Protein AF-A0A258YN27-F1 (afdb_monomer_lite)

Sequence (347 aa):
MKNELVNIWFRESTNNNLIALKLAENQIWANAISSLNDVKSNSCDISYTVIRVITGGGVSPDSSPDNVIVYSVYAETTMFKIDCAGSGSGSEYWPPTPPPSSAGGGPEQPKKDPCPISLEELKAVFLGKKIDTSTLKSVINLINKYGDKFGFDNPYKIKHFLAQIAHESGGLTTIKKTESTYFSAKTLLGKFGRYFSSDPVMWDKGKKNPDEYVGNPEKIANLVYGKKNGNKYPGDGWMFIGRGPIQLTGRDNYTAFQNFYNNLFPNKQFDFINHPELVNSTDEIAMLASMWWCKENLWWQLKWNASTSPFEVSGIINHYDKAKEANGIDDRLQYFNKVNQSIDCDN

Radius of gyration: 26.73 Å; chains: 1; bounding box: 68×66×73 Å

pLDDT: mean 73.91, std 26.98, range [26.7, 98.12]

Foldseek 3Di:
DAPDWDWDWDADPPPRWIWTFTDDPPDPDTDIDTDDDDPPDDDDWDQDFDFDQDFDDDDDDDDDPDPDRDGDTDTDGDGDTDDDDDDDDDDDDPPPDDPDPDDDPDPDPPDQDQFQFDLQLLVLLQPPHDADSVQSVLLNVLCRVCVVVLVVNHVLLVLLLQLQLCVQVVRPSDQWDFDFQQDDLVRCCVVVVVAADCDPVCVVVRHDHSVVCHPPSQVSQCSPPCPHAARDDRSQSVLFFFTGSLGQGGDNLQVVLQVVVCVVCVPDHDDCPVVVSVCRPDSNSRSSSSSNCCSVQPPVVDDRDPPDDSQQSQLSSAPDPDPSGHVVNVSSVSSSVSSVVRGDRVD

Secondary structure (DSSP, 8-state):
--S--EEEEEE-TTT--EEEEEE-TT------EE-SS---S-----------------------SS------------------PPPPS--S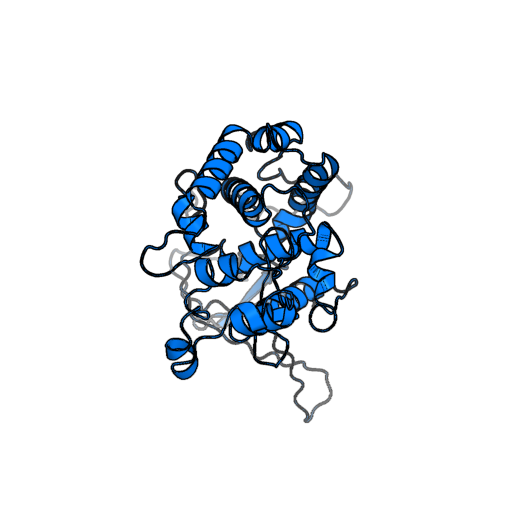--SPPPPPS-S--PPPPPPPPSS---HHHHHHHTTTS---HHHHHHHHHHHHHHGGGGT--SHHHHHHHHHHHHHHHTSSS-SS-B------HHHHHHH-TTTB-S-HHHHHTT-B-GGGTTT-HHHHHHHHHTTSTT--STTHHHHT--BTTTTB-SHHHHHHHHHHHHHH-TTS---TTT-GGGGGTSHHHHHHHHHHHHHHHTGGGS--STT--HHHHHHHHSB-TTT-PBTTHHHHHHHHHHHHHH--S--

Structure (mmCIF, N/CA/C/O backbone):
data_AF-A0A258YN27-F1
#
_entry.id   AF-A0A258YN27-F1
#
loop_
_atom_site.group_PDB
_atom_site.id
_atom_site.type_symbol
_atom_site.label_atom_id
_atom_site.label_alt_id
_atom_site.label_comp_id
_atom_site.label_asym_id
_atom_site.label_entity_id
_atom_site.label_seq_id
_atom_site.pdbx_PDB_ins_code
_atom_site.Cartn_x
_atom_site.Cartn_y
_atom_site.Cartn_z
_atom_site.occupancy
_atom_site.B_iso_or_equiv
_atom_site.auth_seq_id
_atom_site.auth_comp_id
_atom_site.auth_asym_id
_atom_site.auth_atom_id
_atom_site.pd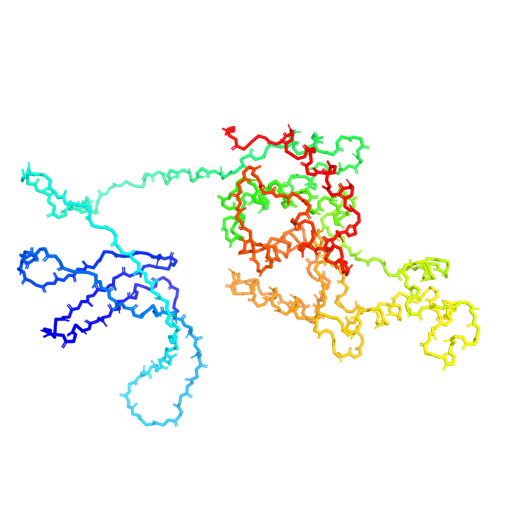bx_PDB_model_num
ATOM 1 N N . MET A 1 1 ? -24.760 -20.459 4.024 1.00 30.84 1 MET A N 1
ATOM 2 C CA . MET A 1 1 ? -26.038 -20.043 4.642 1.00 30.84 1 MET A CA 1
ATOM 3 C C . MET A 1 1 ? -25.731 -18.859 5.549 1.00 30.84 1 MET A C 1
ATOM 5 O O . MET A 1 1 ? -24.749 -18.943 6.271 1.00 30.84 1 MET A O 1
ATOM 9 N N . LYS A 1 2 ? -26.460 -17.741 5.437 1.00 26.89 2 LYS A N 1
ATOM 10 C CA . LYS A 1 2 ? -26.323 -16.567 6.325 1.00 26.89 2 LYS A CA 1
ATOM 11 C C . LYS A 1 2 ? -27.420 -16.650 7.385 1.00 26.89 2 LYS A C 1
ATOM 13 O O . LYS A 1 2 ? -28.563 -16.887 7.014 1.00 26.89 2 LYS A O 1
ATOM 18 N N . ASN A 1 3 ? -27.078 -16.419 8.652 1.00 32.81 3 ASN A N 1
ATOM 19 C CA . ASN A 1 3 ? -28.002 -16.384 9.800 1.00 32.81 3 ASN A CA 1
ATOM 20 C C . ASN A 1 3 ? -28.686 -17.708 10.195 1.00 32.81 3 ASN A C 1
ATOM 22 O O . ASN A 1 3 ? -29.669 -17.678 10.934 1.00 32.81 3 ASN A O 1
ATOM 26 N N . GLU A 1 4 ? -28.178 -18.864 9.768 1.00 36.66 4 GLU A N 1
ATOM 27 C CA . GLU A 1 4 ? -28.705 -20.149 10.237 1.00 36.66 4 GLU A CA 1
ATOM 28 C C . GLU A 1 4 ? -27.831 -20.735 11.346 1.00 36.66 4 GLU A C 1
ATOM 30 O O . GLU A 1 4 ? -26.608 -20.810 11.230 1.00 36.66 4 GLU A O 1
ATOM 35 N N . LEU A 1 5 ? -28.483 -21.148 12.435 1.00 39.06 5 LEU A N 1
ATOM 36 C CA . LEU A 1 5 ? -27.875 -21.926 13.508 1.00 39.06 5 LEU A CA 1
ATOM 37 C C . LEU A 1 5 ? -27.451 -23.282 12.944 1.00 39.06 5 LEU A C 1
ATOM 39 O O . LEU A 1 5 ? -28.300 -24.079 12.547 1.00 39.06 5 LEU A O 1
ATOM 43 N N . VAL A 1 6 ? -26.150 -23.562 12.934 1.00 41.22 6 VAL A N 1
ATOM 44 C CA . VAL A 1 6 ? -25.658 -24.885 12.547 1.00 41.22 6 VAL A CA 1
ATOM 45 C C . VAL A 1 6 ? -25.627 -25.753 13.799 1.00 41.22 6 VAL A C 1
ATOM 47 O O . VAL A 1 6 ? -24.882 -25.476 14.741 1.00 41.22 6 VAL A O 1
ATOM 50 N N . ASN A 1 7 ? -26.455 -26.797 13.813 1.00 43.25 7 ASN A N 1
ATOM 51 C CA . ASN A 1 7 ? -26.362 -27.854 14.813 1.00 43.25 7 ASN A CA 1
ATOM 52 C C . ASN A 1 7 ? -25.323 -28.862 14.331 1.00 43.25 7 ASN A C 1
ATOM 54 O O . ASN A 1 7 ? -25.543 -29.552 13.334 1.00 43.25 7 ASN A O 1
ATOM 58 N N . ILE A 1 8 ? -24.194 -28.939 15.029 1.00 48.97 8 ILE A N 1
ATOM 59 C CA . ILE A 1 8 ? -23.190 -29.968 14.773 1.00 48.97 8 ILE A CA 1
ATOM 60 C C . ILE A 1 8 ? -23.426 -31.091 15.772 1.00 48.97 8 ILE A C 1
ATOM 62 O O . ILE A 1 8 ? -23.382 -30.873 16.982 1.00 48.97 8 ILE A O 1
ATOM 66 N N . TRP A 1 9 ? -23.700 -32.281 15.252 1.00 45.47 9 TRP A N 1
ATOM 67 C CA . TRP A 1 9 ? -23.957 -33.466 16.054 1.00 45.47 9 TRP A CA 1
ATOM 68 C C . TRP A 1 9 ? -22.720 -34.355 16.049 1.00 45.47 9 TRP A C 1
ATOM 70 O O . TRP A 1 9 ? -22.210 -34.715 14.989 1.00 45.47 9 TRP A O 1
ATOM 80 N N . PHE A 1 10 ? -22.258 -34.725 17.236 1.00 51.28 10 PHE A N 1
ATOM 81 C CA . PHE A 1 10 ? -21.171 -35.670 17.441 1.00 51.28 10 PHE A CA 1
ATOM 82 C C . PHE A 1 10 ? -21.713 -36.921 18.106 1.00 51.28 10 PHE A C 1
ATOM 84 O O . PHE A 1 10 ? -22.696 -36.872 18.850 1.00 51.28 10 PHE A O 1
ATOM 91 N N . ARG A 1 11 ? -21.041 -38.041 17.850 1.00 43.12 11 ARG A N 1
ATOM 92 C CA . ARG A 1 11 ? -21.297 -39.294 18.544 1.00 43.12 11 ARG A CA 1
ATOM 93 C C . ARG A 1 11 ? -20.022 -39.740 19.234 1.00 43.12 11 ARG A C 1
ATOM 95 O O . ARG A 1 11 ? -19.016 -39.955 18.561 1.00 43.12 11 ARG A O 1
ATOM 102 N N . GLU A 1 12 ? -20.046 -39.824 20.558 1.00 47.38 12 GLU A N 1
ATOM 103 C CA . GLU A 1 12 ? -18.896 -40.320 21.316 1.00 47.38 12 GLU A CA 1
ATOM 104 C C . GLU A 1 12 ? -18.644 -41.790 20.970 1.00 47.38 12 GLU A C 1
ATOM 106 O O . GLU A 1 12 ? -19.558 -42.613 20.975 1.00 47.38 12 GLU A O 1
ATOM 111 N N . SER A 1 13 ? -17.396 -42.135 20.658 1.00 40.03 13 SER A N 1
ATOM 112 C CA . SER A 1 13 ? -17.030 -43.487 20.220 1.00 40.03 13 SER A CA 1
ATOM 113 C C . SER A 1 13 ? -17.144 -44.536 21.329 1.00 40.03 13 SER A C 1
ATOM 115 O O . SER A 1 13 ? -17.330 -45.715 21.042 1.00 40.03 13 SER A O 1
ATOM 117 N N . THR A 1 14 ? -17.030 -44.120 22.589 1.00 41.62 14 THR A N 1
ATOM 118 C CA . THR A 1 14 ? -16.937 -45.007 23.755 1.00 41.62 14 THR A CA 1
ATOM 119 C C . THR A 1 14 ? -18.292 -45.385 24.342 1.00 41.62 14 THR A C 1
ATOM 121 O O . THR A 1 14 ? -18.460 -46.512 24.797 1.00 41.62 14 THR A O 1
ATOM 124 N N . ASN A 1 15 ? -19.265 -44.476 24.330 1.00 44.75 15 ASN A N 1
ATOM 125 C CA . ASN A 1 15 ? -20.586 -44.678 24.941 1.00 44.75 15 ASN A CA 1
ATOM 126 C C . ASN A 1 15 ? -21.750 -44.386 23.975 1.00 44.75 15 ASN A C 1
ATOM 128 O O . ASN A 1 15 ? -22.910 -44.532 24.351 1.00 44.75 15 ASN A O 1
ATOM 132 N N . ASN A 1 16 ? -21.449 -44.025 22.721 1.00 44.34 16 ASN A N 1
ATOM 133 C CA . ASN A 1 16 ? -22.419 -43.757 21.659 1.00 44.34 16 ASN A CA 1
ATOM 134 C C . ASN A 1 16 ? -23.384 -42.590 21.954 1.00 44.34 16 ASN A C 1
ATOM 136 O O . ASN A 1 16 ? -24.436 -42.476 21.313 1.00 44.34 16 ASN A O 1
ATOM 140 N N . ASN A 1 17 ? -23.027 -41.717 22.902 1.00 45.56 17 ASN A N 1
ATOM 141 C CA . ASN A 1 17 ? -23.819 -40.549 23.266 1.00 45.56 17 ASN A CA 1
ATOM 142 C C . ASN A 1 17 ? -23.858 -39.533 22.129 1.00 45.56 17 ASN A C 1
ATOM 144 O O . ASN A 1 17 ? -22.862 -39.313 21.439 1.00 45.56 17 ASN A O 1
ATOM 148 N N . LEU A 1 18 ? -25.015 -38.896 21.958 1.00 39.34 18 LEU A N 1
ATOM 149 C CA . LEU A 1 18 ? -25.210 -37.843 20.972 1.00 39.34 18 LEU A CA 1
ATOM 150 C C . LEU A 1 18 ? -24.971 -36.480 21.633 1.00 39.34 18 LEU A C 1
ATOM 152 O O . LEU A 1 18 ? -25.672 -36.115 22.575 1.00 39.34 18 LEU A O 1
ATOM 156 N N . ILE A 1 19 ? -23.993 -35.730 21.135 1.00 48.31 19 ILE A N 1
ATOM 157 C CA . ILE A 1 19 ? -23.646 -34.396 21.633 1.00 48.31 19 ILE A CA 1
ATOM 158 C C . ILE A 1 19 ? -24.000 -33.379 20.558 1.00 48.31 19 ILE A C 1
ATOM 160 O O . ILE A 1 19 ? -23.564 -33.510 19.415 1.00 48.31 19 ILE A O 1
ATOM 164 N N . ALA A 1 20 ? -24.769 -32.356 20.923 1.00 43.19 20 ALA A N 1
ATOM 165 C CA . ALA A 1 20 ? -25.100 -31.256 20.028 1.00 43.19 20 ALA A CA 1
ATOM 166 C C . ALA A 1 20 ? -24.300 -30.007 20.409 1.00 43.19 20 ALA A C 1
ATOM 168 O O . ALA A 1 20 ? -24.362 -29.543 21.549 1.00 43.19 20 ALA A O 1
ATOM 169 N N . LEU A 1 21 ? -23.584 -29.434 19.442 1.00 50.12 21 LEU A N 1
ATOM 170 C CA . LEU A 1 21 ? -23.016 -28.094 19.547 1.00 50.12 21 LEU A CA 1
ATOM 171 C C . LEU A 1 21 ? -23.858 -27.130 18.719 1.00 50.12 21 LEU A C 1
ATOM 173 O O . LEU A 1 21 ? -24.129 -27.369 17.541 1.00 50.12 21 LEU A O 1
ATOM 177 N N . LYS A 1 22 ? -24.248 -26.025 19.351 1.00 45.38 22 LYS A N 1
ATOM 178 C CA . LYS A 1 22 ? -24.984 -24.936 18.716 1.00 45.38 22 LYS A CA 1
ATOM 179 C C . LYS A 1 22 ? -24.033 -23.763 18.527 1.00 45.38 22 LYS A C 1
ATOM 181 O O . LYS A 1 22 ? -23.577 -23.188 19.512 1.00 45.38 22 LYS A O 1
ATOM 186 N N . LEU A 1 23 ? -23.726 -23.433 17.275 1.00 45.22 23 LEU A N 1
ATOM 187 C CA . LEU A 1 23 ? -22.776 -22.373 16.933 1.00 45.22 23 LEU A CA 1
ATOM 188 C C . LEU A 1 23 ? -23.449 -21.277 16.103 1.00 45.22 23 LEU A C 1
ATOM 190 O O . LEU A 1 23 ? -24.193 -21.563 15.162 1.00 45.22 23 LEU A O 1
ATOM 194 N N . ALA A 1 24 ? -23.158 -20.025 16.454 1.00 46.25 24 ALA A N 1
ATOM 195 C CA . ALA A 1 24 ? -23.406 -18.860 15.612 1.00 46.25 24 ALA A CA 1
ATOM 196 C C . ALA A 1 24 ? -22.195 -18.557 14.706 1.00 46.25 24 ALA A C 1
ATOM 198 O O . ALA A 1 24 ? -21.085 -19.052 14.917 1.00 46.25 24 ALA A O 1
ATOM 199 N N . GLU A 1 25 ? -22.401 -17.715 13.692 1.00 40.84 25 GLU A N 1
ATOM 200 C CA . GLU A 1 25 ? -21.341 -17.270 12.781 1.00 40.84 25 GLU A CA 1
ATOM 201 C C . GLU A 1 25 ? -20.227 -16.538 13.564 1.00 40.84 25 GLU A C 1
ATOM 203 O O . GLU A 1 25 ? -20.502 -15.615 14.329 1.00 40.84 25 GLU A O 1
ATOM 208 N N . ASN A 1 26 ? -18.967 -16.956 13.375 1.00 38.34 26 ASN A N 1
ATOM 209 C CA . ASN A 1 26 ? -17.756 -16.469 14.069 1.00 38.34 26 ASN A CA 1
ATOM 210 C C . ASN A 1 26 ? -17.604 -16.854 15.553 1.00 38.34 26 ASN A C 1
ATOM 212 O O . ASN A 1 26 ? -16.720 -16.334 16.238 1.00 38.34 26 ASN A O 1
ATOM 216 N N . GLN A 1 27 ? -18.411 -17.788 16.055 1.00 42.00 27 GLN A N 1
ATOM 217 C CA . GLN A 1 27 ? -18.258 -18.295 17.414 1.00 42.00 27 GLN A CA 1
ATOM 218 C C . GLN A 1 27 ? -17.126 -19.342 17.471 1.00 42.00 27 GLN A C 1
ATOM 220 O O . GLN A 1 27 ? -17.227 -20.410 16.874 1.00 42.00 27 GLN A O 1
ATOM 225 N N . ILE A 1 28 ? -16.029 -19.027 18.174 1.00 38.41 28 ILE A N 1
ATOM 226 C CA . ILE A 1 28 ? -14.837 -19.900 18.297 1.00 38.41 28 ILE A CA 1
ATOM 227 C C . ILE A 1 28 ? -14.857 -20.808 19.539 1.00 38.41 28 ILE A C 1
ATOM 229 O O . ILE A 1 28 ? -13.905 -21.544 19.779 1.00 38.41 28 ILE A O 1
ATOM 233 N N . TRP A 1 29 ? -15.926 -20.750 20.338 1.00 38.69 29 TRP A N 1
ATOM 234 C CA . TRP A 1 29 ? -16.135 -21.578 21.527 1.00 38.69 29 TRP A CA 1
ATOM 235 C C . TRP A 1 29 ? -17.636 -21.848 21.735 1.00 38.69 29 TRP A C 1
ATOM 237 O O . TRP A 1 29 ? -18.470 -20.980 21.474 1.00 38.69 29 TRP A O 1
ATOM 247 N N . ALA A 1 30 ? -17.993 -23.045 22.203 1.00 41.16 30 ALA A N 1
ATOM 248 C CA . ALA A 1 30 ? -19.362 -23.417 22.563 1.00 41.16 30 ALA A CA 1
ATOM 249 C C . ALA A 1 30 ? -19.369 -24.300 23.810 1.00 41.16 30 ALA A C 1
ATOM 251 O O . ALA A 1 30 ? -18.450 -25.087 24.025 1.00 41.16 30 ALA A O 1
ATOM 252 N N . ASN A 1 31 ? -20.434 -24.196 24.603 1.00 39.44 31 ASN A N 1
ATOM 253 C CA . ASN A 1 31 ? -20.679 -25.117 25.706 1.00 39.44 31 ASN A CA 1
ATOM 254 C C . ASN A 1 31 ? -21.274 -26.411 25.139 1.00 39.44 31 ASN A C 1
ATOM 256 O O . ASN A 1 31 ? -22.295 -26.370 24.449 1.00 39.44 31 ASN A O 1
ATOM 260 N N . ALA A 1 32 ? -20.641 -27.549 25.418 1.00 40.38 32 ALA A N 1
ATOM 261 C CA . ALA A 1 32 ? -21.195 -28.851 25.076 1.00 40.38 32 ALA A CA 1
ATOM 262 C C . ALA A 1 32 ? -22.397 -29.148 25.979 1.00 40.38 32 ALA A C 1
ATOM 264 O O . ALA A 1 32 ? -22.297 -29.054 27.201 1.00 40.38 32 ALA A O 1
ATOM 265 N N . ILE A 1 33 ? -23.533 -29.504 25.381 1.00 40.28 33 ILE A N 1
ATOM 266 C CA . ILE A 1 33 ? -24.690 -30.012 26.119 1.00 40.28 33 ILE A CA 1
ATOM 267 C C . ILE A 1 33 ? -24.739 -31.515 25.856 1.00 40.28 33 ILE A C 1
ATOM 269 O O . ILE A 1 33 ? -25.110 -31.942 24.762 1.00 40.28 33 ILE A O 1
ATOM 273 N N . SER A 1 34 ? -24.338 -32.317 26.842 1.00 41.28 34 SER A N 1
ATOM 274 C CA . SER A 1 34 ? -24.622 -33.750 26.857 1.00 41.28 34 SER A CA 1
ATOM 275 C C . SER A 1 34 ? -25.891 -33.994 27.676 1.00 41.28 34 SER A C 1
ATOM 277 O O . SER A 1 34 ? -26.023 -33.564 28.820 1.00 41.28 34 SER A O 1
ATOM 279 N N . SER A 1 35 ? -26.873 -34.660 27.078 1.00 38.66 35 SER A N 1
ATOM 280 C CA . SER A 1 35 ? -27.947 -35.329 27.821 1.00 38.66 35 SER A CA 1
ATOM 281 C C . SER A 1 35 ? -27.429 -36.705 28.261 1.00 38.66 35 SER A C 1
ATOM 283 O O . SER A 1 35 ? -26.725 -37.332 27.479 1.00 38.66 35 SER A O 1
ATOM 285 N N . LEU A 1 36 ? -27.743 -37.290 29.414 1.00 36.06 36 LEU A N 1
ATOM 286 C CA . LEU A 1 36 ? -28.848 -37.101 30.352 1.00 36.06 36 LEU A CA 1
ATOM 287 C C . LEU A 1 36 ? -28.369 -37.784 31.667 1.00 36.06 36 LEU A C 1
ATOM 289 O O . LEU A 1 36 ? -28.057 -38.969 31.625 1.00 36.06 36 LEU A O 1
ATOM 293 N N . ASN A 1 37 ? -28.315 -37.078 32.803 1.00 37.62 37 ASN A N 1
ATOM 294 C CA . ASN A 1 37 ? -27.868 -37.552 34.136 1.00 37.62 37 ASN A CA 1
ATOM 295 C C . ASN A 1 37 ? -26.348 -37.763 34.337 1.00 37.62 37 ASN A C 1
ATOM 297 O O . ASN A 1 37 ? -25.761 -38.724 33.856 1.00 37.62 37 ASN A O 1
ATOM 301 N N . ASP A 1 38 ? -25.766 -36.895 35.171 1.00 35.78 38 ASP A N 1
ATOM 302 C CA . ASP A 1 38 ? -24.460 -37.015 35.828 1.00 35.78 38 ASP A CA 1
ATOM 303 C C . ASP A 1 38 ? -23.206 -37.093 34.929 1.00 35.78 38 ASP A C 1
ATOM 305 O O . ASP A 1 38 ? -22.694 -38.166 34.615 1.00 35.78 38 ASP A O 1
ATOM 309 N N . VAL A 1 39 ? -22.542 -35.942 34.748 1.00 32.81 39 VAL A N 1
ATOM 310 C CA . VAL A 1 39 ? -21.074 -35.916 34.890 1.00 32.81 39 VAL A CA 1
ATOM 311 C C . VAL A 1 39 ? -20.776 -36.240 36.358 1.00 32.81 39 VAL A C 1
ATOM 313 O O . VAL A 1 39 ? -20.539 -35.362 37.185 1.00 32.81 39 VAL A O 1
ATOM 316 N N . LYS A 1 40 ? -20.876 -37.521 36.718 1.00 31.28 40 LYS A N 1
ATOM 317 C CA . LYS A 1 40 ? -20.286 -38.045 37.944 1.00 31.28 40 LYS A CA 1
ATOM 318 C C . LYS A 1 40 ? -18.858 -38.446 37.621 1.00 31.28 40 LYS A C 1
ATOM 320 O O . LYS A 1 40 ? -18.606 -39.203 36.693 1.00 31.28 40 LYS A O 1
ATOM 325 N N . SER A 1 41 ? -17.972 -37.918 38.456 1.00 31.44 41 SER A N 1
ATOM 326 C CA . SER A 1 41 ? -16.527 -38.124 38.516 1.00 31.44 41 SER A CA 1
ATOM 327 C C . SER A 1 41 ? -15.719 -37.627 37.316 1.00 31.44 41 SER A C 1
ATOM 329 O O . SER A 1 41 ? -15.681 -38.251 36.268 1.00 31.44 41 SER A O 1
ATOM 331 N N . ASN A 1 42 ? -15.035 -36.504 37.557 1.00 40.31 42 ASN A N 1
ATOM 332 C CA . ASN A 1 42 ? -13.599 -36.294 37.357 1.00 40.31 42 ASN A CA 1
ATOM 333 C C . ASN A 1 42 ? -12.899 -37.102 36.246 1.00 40.31 42 ASN A C 1
ATOM 335 O O . ASN A 1 42 ? -12.865 -38.329 36.300 1.00 40.31 42 ASN A O 1
ATOM 339 N N . SER A 1 43 ? -12.147 -36.367 35.410 1.00 32.91 43 SER A N 1
ATOM 340 C CA . SER A 1 43 ? -11.298 -36.788 34.271 1.00 32.91 43 SER A CA 1
ATOM 341 C C . SER A 1 43 ? -12.087 -36.935 32.950 1.00 32.91 43 SER A C 1
ATOM 343 O O . SER A 1 43 ? -13.214 -37.402 32.969 1.00 32.91 43 SER A O 1
ATOM 345 N N . CYS A 1 44 ? -11.652 -36.451 31.778 1.00 33.16 44 CYS A N 1
ATOM 346 C CA . CYS A 1 44 ? -10.307 -36.406 31.196 1.00 33.16 44 CYS A CA 1
ATOM 347 C C . CYS A 1 44 ? -10.148 -35.322 30.105 1.00 33.16 44 CYS A C 1
ATOM 349 O O . CYS A 1 44 ? -11.125 -34.770 29.601 1.00 33.16 44 CYS A O 1
ATOM 351 N N . ASP A 1 45 ? -8.889 -35.133 29.685 1.00 30.86 45 ASP A N 1
ATOM 352 C CA . ASP A 1 45 ? -8.475 -34.584 28.389 1.00 30.86 45 ASP A CA 1
ATOM 353 C C . ASP A 1 45 ? -9.311 -35.151 27.225 1.00 30.86 45 ASP A C 1
ATOM 355 O O . ASP A 1 45 ? -9.357 -36.365 27.008 1.00 30.86 45 ASP A O 1
ATOM 359 N N . ILE A 1 46 ? -9.920 -34.269 26.430 1.00 32.00 46 ILE A N 1
ATOM 360 C CA . ILE A 1 46 ? -10.652 -34.642 25.215 1.00 32.00 46 ILE A CA 1
ATOM 361 C C . ILE A 1 46 ? -9.772 -34.305 24.011 1.00 32.00 46 ILE A C 1
ATOM 363 O O . ILE A 1 46 ? -9.543 -33.139 23.698 1.00 32.00 46 ILE A O 1
ATOM 367 N N . SER A 1 47 ? -9.283 -35.332 23.318 1.00 30.53 47 SER A N 1
ATOM 368 C CA . SER A 1 47 ? -8.649 -35.173 22.006 1.00 30.53 47 SER A CA 1
ATOM 369 C C . SER A 1 47 ? -9.733 -35.159 20.932 1.00 30.53 47 SER A C 1
ATOM 371 O O . SER A 1 47 ? -10.362 -36.184 20.683 1.00 30.53 47 SER A O 1
ATOM 373 N N . TYR A 1 48 ? -9.957 -34.016 20.288 1.00 36.47 48 TYR A N 1
ATOM 374 C CA . TYR A 1 48 ? -10.843 -33.914 19.128 1.00 36.47 48 TYR A CA 1
ATOM 375 C C . TYR A 1 48 ? -10.134 -33.242 17.955 1.00 36.47 48 TYR A C 1
ATOM 377 O O . TYR A 1 48 ? -9.259 -32.393 18.117 1.00 36.47 48 TYR A O 1
ATOM 385 N N . THR A 1 49 ? -10.520 -33.645 16.749 1.00 29.86 49 THR A N 1
ATOM 386 C CA . THR A 1 49 ? -10.073 -33.031 15.502 1.00 29.86 49 THR A CA 1
ATOM 387 C C . THR A 1 49 ? -10.895 -31.768 15.265 1.00 29.86 49 THR A C 1
ATOM 389 O O . THR A 1 49 ? -12.118 -31.834 15.150 1.00 29.86 49 THR A O 1
ATOM 392 N N . VAL A 1 50 ? -10.241 -30.608 15.196 1.00 33.62 50 VAL A N 1
ATOM 393 C CA . VAL A 1 50 ? -10.902 -29.358 14.806 1.00 33.62 50 VAL A CA 1
ATOM 394 C C . VAL A 1 50 ? -11.413 -29.494 13.372 1.00 33.62 50 VAL A C 1
ATOM 396 O O . VAL A 1 50 ? -10.651 -29.743 12.440 1.00 33.62 50 VAL A O 1
ATOM 399 N N . ILE A 1 51 ? -12.717 -29.309 13.187 1.00 33.34 51 ILE A N 1
ATOM 400 C CA . ILE A 1 51 ? -13.323 -29.232 11.863 1.00 33.34 51 ILE A CA 1
ATOM 401 C C . ILE A 1 51 ? -13.272 -27.771 11.412 1.00 33.34 51 ILE A C 1
ATOM 403 O O . ILE A 1 51 ? -14.058 -26.939 11.866 1.00 33.34 51 ILE A O 1
ATOM 407 N N . ARG A 1 52 ? -12.358 -27.443 10.496 1.00 34.50 52 ARG A N 1
ATOM 408 C CA . ARG A 1 52 ? -12.472 -26.216 9.700 1.00 34.50 52 ARG A CA 1
ATOM 409 C C . ARG A 1 52 ? -13.517 -26.472 8.616 1.00 34.50 52 ARG A C 1
ATOM 411 O O . ARG A 1 52 ? -13.296 -27.269 7.712 1.00 34.50 52 ARG A O 1
ATOM 418 N N . VAL A 1 53 ? -14.667 -25.812 8.700 1.00 35.84 53 VAL A N 1
ATOM 419 C CA . VAL A 1 53 ? -15.704 -25.926 7.666 1.00 35.84 53 VAL A CA 1
ATOM 420 C C . VAL A 1 53 ? -15.273 -25.105 6.447 1.00 35.84 53 VAL A C 1
ATOM 422 O O . VAL A 1 53 ? -15.469 -23.893 6.401 1.00 35.84 53 VAL A O 1
ATOM 425 N N . ILE A 1 54 ? -14.662 -25.758 5.459 1.00 33.25 54 ILE A N 1
ATOM 426 C CA . ILE A 1 54 ? -14.435 -25.179 4.130 1.00 33.25 54 ILE A CA 1
ATOM 427 C C . ILE A 1 54 ? -15.650 -25.544 3.277 1.00 33.25 54 ILE A C 1
ATOM 429 O O . ILE A 1 54 ? -15.883 -26.715 2.992 1.00 33.25 54 ILE A O 1
ATOM 433 N N . THR A 1 55 ? -16.455 -24.558 2.885 1.00 36.72 55 THR A N 1
ATOM 434 C CA . THR A 1 55 ? -17.586 -24.800 1.979 1.00 36.72 55 THR A CA 1
ATOM 435 C C . THR A 1 55 ? -17.077 -24.857 0.537 1.00 36.72 55 THR A C 1
ATOM 437 O O . THR A 1 55 ? -16.769 -23.836 -0.069 1.00 36.72 55 THR A O 1
ATOM 440 N N . GLY A 1 56 ? -16.944 -26.065 -0.016 1.00 33.41 56 GLY A N 1
ATOM 441 C CA . GLY A 1 56 ? -16.730 -26.290 -1.448 1.00 33.41 56 GLY A CA 1
ATOM 442 C C . GLY A 1 56 ? -18.055 -26.645 -2.116 1.00 33.41 56 GLY A C 1
ATOM 443 O O . GLY A 1 56 ? -18.614 -27.700 -1.837 1.00 33.41 56 GLY A O 1
ATOM 444 N N . GLY A 1 57 ? -18.584 -25.760 -2.963 1.00 32.19 57 GLY A N 1
ATOM 445 C CA . GLY A 1 57 ? -19.808 -26.019 -3.719 1.00 32.19 57 GLY A CA 1
ATOM 446 C C . GLY A 1 57 ? -19.527 -26.882 -4.948 1.00 32.19 57 GLY A C 1
ATOM 447 O O . GLY A 1 57 ? -18.908 -26.409 -5.896 1.00 32.19 57 GLY A O 1
ATOM 448 N N . GLY A 1 58 ? -20.003 -28.125 -4.945 1.00 35.41 58 GLY A N 1
ATOM 449 C CA . GLY A 1 58 ? -20.049 -28.984 -6.126 1.00 35.41 58 GLY A CA 1
ATOM 450 C C . GLY A 1 58 ? -21.290 -29.868 -6.074 1.00 35.41 58 GLY A C 1
ATOM 451 O O . GLY A 1 58 ? -21.498 -30.580 -5.098 1.00 35.41 58 GLY A O 1
ATOM 452 N N . VAL A 1 59 ? -22.132 -29.792 -7.105 1.00 36.72 59 VAL A N 1
ATOM 453 C CA . VAL A 1 59 ? -23.331 -30.629 -7.248 1.00 36.72 59 VAL A CA 1
ATOM 454 C C . VAL A 1 59 ? -22.913 -31.922 -7.947 1.00 36.72 59 VAL A C 1
ATOM 456 O O . VAL A 1 59 ? -22.367 -31.860 -9.047 1.00 36.72 59 VAL A O 1
ATOM 459 N N . SER A 1 60 ? -23.146 -33.082 -7.328 1.00 36.75 60 SER A N 1
ATOM 460 C CA . SER A 1 60 ? -22.986 -34.371 -8.011 1.00 36.75 60 SER A CA 1
ATOM 461 C C . SER A 1 60 ? -24.249 -34.671 -8.822 1.00 36.75 60 SER A C 1
ATOM 463 O O . SER A 1 60 ? -25.338 -34.664 -8.243 1.00 36.75 60 SER A O 1
ATOM 465 N N . PRO A 1 61 ? -24.148 -34.948 -10.131 1.00 40.59 61 PRO A N 1
ATOM 466 C CA . PRO A 1 61 ? -25.261 -35.452 -10.910 1.00 40.59 61 PRO A CA 1
ATOM 467 C C . PRO A 1 61 ? -25.297 -36.968 -10.714 1.00 40.59 61 PRO A C 1
ATOM 469 O O . PRO A 1 61 ? -24.485 -37.659 -11.306 1.00 40.59 61 PRO A O 1
ATOM 472 N N . ASP A 1 62 ? -26.124 -37.477 -9.801 1.00 37.59 62 ASP A N 1
ATOM 473 C CA . ASP A 1 62 ? -26.928 -38.681 -10.068 1.00 37.59 62 ASP A CA 1
ATOM 474 C C . ASP A 1 62 ? -27.685 -39.199 -8.833 1.00 37.59 62 ASP A C 1
ATOM 476 O O . ASP A 1 62 ? -27.118 -39.542 -7.798 1.00 37.59 62 ASP A O 1
ATOM 480 N N . SER A 1 63 ? -28.998 -39.344 -9.047 1.00 38.31 63 SER A N 1
ATOM 481 C CA . SER A 1 63 ? -29.965 -40.241 -8.393 1.00 38.31 63 SER A CA 1
ATOM 482 C C . SER A 1 63 ? -30.298 -40.070 -6.896 1.00 38.31 63 SER A C 1
ATOM 484 O O . SER A 1 63 ? -29.617 -40.621 -6.039 1.00 38.31 63 SER A O 1
ATOM 486 N N . SER A 1 64 ? -31.432 -39.405 -6.603 1.00 32.09 64 SER A N 1
ATOM 487 C CA . SER A 1 64 ? -32.537 -39.821 -5.687 1.00 32.09 64 SER A CA 1
ATOM 488 C C . SER A 1 64 ? -33.346 -38.589 -5.201 1.00 32.09 64 SER A C 1
ATOM 490 O O . SER A 1 64 ? -32.764 -37.506 -5.102 1.00 32.09 64 SER A O 1
ATOM 492 N N . PRO A 1 65 ? -34.675 -38.679 -4.952 1.00 39.41 65 PRO A N 1
ATOM 493 C CA . PRO A 1 65 ? -35.547 -37.525 -4.786 1.00 39.41 65 PRO A CA 1
ATOM 494 C C . PRO A 1 65 ? -35.544 -37.078 -3.330 1.00 39.41 65 PRO A C 1
ATOM 496 O O . PRO A 1 65 ? -36.319 -37.566 -2.527 1.00 39.41 65 PRO A O 1
ATOM 499 N N . ASP A 1 66 ? -34.615 -36.196 -3.007 1.00 34.66 66 ASP A N 1
ATOM 500 C CA . ASP A 1 66 ? -34.713 -35.147 -1.997 1.00 34.66 66 ASP A CA 1
ATOM 501 C C . ASP A 1 66 ? -33.408 -34.362 -2.128 1.00 34.66 66 ASP A C 1
ATOM 503 O O . ASP A 1 66 ? -32.341 -34.949 -2.303 1.00 34.66 66 ASP A O 1
ATOM 507 N N . ASN A 1 67 ? -33.483 -33.032 -2.133 1.00 35.56 67 ASN A N 1
ATOM 508 C CA . ASN A 1 67 ? -32.350 -32.133 -2.366 1.00 35.56 67 ASN A CA 1
ATOM 509 C C . ASN A 1 67 ? -31.301 -32.220 -1.237 1.00 35.56 67 ASN A C 1
ATOM 511 O O . ASN A 1 67 ? -31.163 -31.303 -0.427 1.00 35.56 67 ASN A O 1
ATOM 515 N N . VAL A 1 68 ? -30.550 -33.318 -1.170 1.00 30.33 68 VAL A N 1
ATOM 516 C CA . VAL A 1 68 ? -29.443 -33.503 -0.235 1.00 30.33 68 VAL A CA 1
ATOM 517 C C . VAL A 1 68 ? -28.201 -32.866 -0.846 1.00 30.33 68 VAL A C 1
ATOM 519 O O . VAL A 1 68 ? -27.555 -33.420 -1.733 1.00 30.33 68 VAL A O 1
ATOM 522 N N . ILE A 1 69 ? -27.860 -31.674 -0.364 1.00 33.62 69 ILE A N 1
ATOM 523 C CA . ILE A 1 69 ? -26.572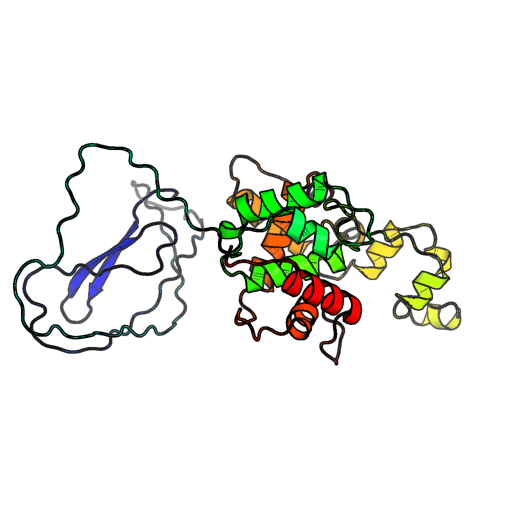 -31.043 -0.652 1.00 33.62 69 ILE A CA 1
ATOM 524 C C . ILE A 1 69 ? -25.519 -31.737 0.217 1.00 33.62 69 ILE A C 1
ATOM 526 O O . ILE A 1 69 ? -25.527 -31.605 1.441 1.00 33.62 69 ILE A O 1
ATOM 530 N N . VAL A 1 70 ? -24.618 -32.489 -0.413 1.00 30.14 70 VAL A N 1
ATOM 531 C CA . VAL A 1 70 ? -23.488 -33.136 0.264 1.00 30.14 70 VAL A CA 1
ATOM 532 C C . VAL A 1 70 ? -22.332 -32.141 0.351 1.00 30.14 70 VAL A C 1
ATOM 534 O O . VAL A 1 70 ? -21.830 -31.675 -0.668 1.00 30.14 70 VAL A O 1
ATOM 537 N N . TYR A 1 71 ? -21.896 -31.820 1.570 1.00 33.88 71 TYR A N 1
ATOM 538 C CA . TYR A 1 71 ? -20.700 -31.011 1.808 1.00 33.88 71 TYR A CA 1
ATOM 539 C C . TYR A 1 71 ? -19.526 -31.930 2.156 1.00 33.88 71 TYR A C 1
ATOM 541 O O . TYR A 1 71 ? -19.573 -32.647 3.155 1.00 33.88 71 TYR A O 1
ATOM 549 N N . SER A 1 72 ? -18.456 -31.891 1.361 1.00 31.83 72 SER A N 1
ATOM 550 C CA . SER A 1 72 ? -17.193 -32.547 1.714 1.00 31.83 72 SER A CA 1
ATOM 551 C C . SER A 1 72 ? -16.427 -31.671 2.701 1.00 31.83 72 SER A C 1
ATOM 553 O O . SER A 1 72 ? -16.023 -30.557 2.371 1.00 31.83 72 SER A O 1
ATOM 555 N N . VAL A 1 73 ? -16.234 -32.173 3.918 1.00 34.44 73 VAL A N 1
ATOM 556 C CA . VAL A 1 73 ? -15.516 -31.481 4.991 1.00 34.44 73 VAL A CA 1
ATOM 557 C C . VAL A 1 73 ? -14.081 -32.003 5.044 1.00 34.44 73 VAL A C 1
ATOM 559 O O . VAL A 1 73 ? -13.864 -33.186 5.292 1.00 34.44 73 VAL A O 1
ATOM 562 N N . TYR A 1 74 ? -13.101 -31.125 4.828 1.00 31.14 74 TYR A N 1
ATOM 563 C CA . TYR A 1 74 ? -11.683 -31.441 5.020 1.00 31.14 74 TYR A CA 1
ATOM 564 C C . TYR A 1 74 ? -11.244 -30.966 6.407 1.00 31.14 74 TYR A C 1
ATOM 566 O O . TYR A 1 74 ? -11.456 -29.808 6.760 1.00 31.14 74 TYR A O 1
ATOM 574 N N . ALA A 1 75 ? -10.639 -31.855 7.195 1.00 34.22 75 ALA A N 1
ATOM 575 C CA . ALA A 1 75 ? -10.135 -31.542 8.528 1.00 34.22 75 ALA A CA 1
ATOM 576 C C . ALA A 1 75 ? -8.599 -31.571 8.542 1.00 34.22 75 ALA A C 1
ATOM 578 O O . ALA A 1 75 ? -7.995 -32.541 8.090 1.00 34.22 75 ALA A O 1
ATOM 579 N N . GLU A 1 76 ? -7.975 -30.530 9.095 1.00 30.58 76 GLU A N 1
ATOM 580 C CA . GLU A 1 76 ? -6.567 -30.551 9.500 1.00 30.58 76 GLU A CA 1
ATOM 581 C C . GLU A 1 76 ? -6.498 -30.712 11.023 1.00 30.58 76 GLU A C 1
ATOM 583 O O . GLU A 1 76 ? -7.197 -30.033 11.774 1.00 30.58 76 GLU A O 1
ATOM 588 N N . THR A 1 77 ? -5.655 -31.626 11.499 1.00 30.80 77 THR A N 1
ATOM 589 C CA . THR A 1 77 ? -5.466 -31.894 12.928 1.00 30.80 77 THR A CA 1
ATOM 590 C C . THR A 1 77 ? -4.735 -30.750 13.623 1.00 30.80 77 THR A C 1
ATOM 592 O O . THR A 1 77 ? -3.559 -30.509 13.366 1.00 30.80 77 THR A O 1
ATOM 595 N N . THR A 1 78 ? -5.394 -30.100 14.580 1.00 32.81 78 THR A N 1
ATOM 596 C CA . THR A 1 78 ? -4.741 -29.285 15.617 1.00 32.81 78 THR A CA 1
ATOM 597 C C . THR A 1 78 ? -5.299 -29.676 16.985 1.00 32.81 78 THR A C 1
ATOM 599 O O . THR A 1 78 ? -6.507 -29.844 17.126 1.00 32.81 78 THR A O 1
ATOM 602 N N . MET A 1 79 ? -4.426 -29.860 17.983 1.00 30.00 79 MET A N 1
ATOM 603 C CA . MET A 1 79 ? -4.825 -30.132 19.372 1.00 30.00 79 MET A CA 1
ATOM 604 C C . MET A 1 79 ? -5.297 -28.846 20.056 1.00 30.00 79 MET A C 1
ATOM 606 O O . MET A 1 79 ? -4.640 -27.812 19.941 1.00 30.00 79 MET A O 1
ATOM 610 N N . PHE A 1 80 ? -6.375 -28.933 20.833 1.00 30.95 80 PHE A N 1
ATOM 611 C CA . PHE A 1 80 ? -6.824 -27.878 21.742 1.00 30.95 80 PHE A CA 1
ATOM 612 C C . PHE A 1 80 ? -6.835 -28.418 23.180 1.00 30.95 80 PHE A C 1
ATOM 614 O O . PHE A 1 80 ? -7.192 -29.574 23.393 1.00 30.95 80 PHE A O 1
ATOM 621 N N . LYS A 1 81 ? -6.442 -27.600 24.164 1.00 29.00 81 LYS A N 1
ATOM 622 C CA . LYS A 1 81 ? -6.544 -27.920 25.600 1.00 29.00 81 LYS A CA 1
ATOM 623 C C . LYS A 1 81 ? -7.671 -27.102 26.226 1.00 29.00 81 LYS A C 1
ATOM 625 O O . LYS A 1 81 ? -7.767 -25.906 25.962 1.00 29.00 81 LYS A O 1
ATOM 630 N N . ILE A 1 82 ? -8.493 -27.739 27.055 1.00 34.19 82 ILE A N 1
ATOM 631 C CA . ILE A 1 82 ? -9.539 -27.096 27.861 1.00 34.19 82 ILE A CA 1
ATOM 632 C C . ILE A 1 82 ? -9.112 -27.214 29.328 1.00 34.19 82 ILE A C 1
ATOM 634 O O . ILE A 1 82 ? -8.731 -28.300 29.756 1.00 34.19 82 ILE A O 1
ATOM 638 N N . ASP A 1 83 ? -9.141 -26.106 30.069 1.00 27.69 83 ASP A N 1
ATOM 639 C CA . ASP A 1 83 ? -8.785 -26.060 31.492 1.00 27.69 83 ASP A CA 1
ATOM 640 C C . ASP A 1 83 ? -10.062 -26.111 32.349 1.00 27.69 83 ASP A C 1
ATOM 642 O O . ASP A 1 83 ? -11.016 -25.371 32.091 1.00 27.69 83 ASP A O 1
ATOM 646 N N . CYS A 1 84 ? -10.111 -26.998 33.345 1.00 34.62 84 CYS A N 1
ATOM 647 C CA . CYS A 1 84 ? -11.296 -27.235 34.175 1.00 34.62 84 CYS A CA 1
ATOM 648 C C . CYS A 1 84 ? -11.016 -26.838 35.631 1.00 34.62 84 CYS A C 1
ATOM 650 O O . CYS A 1 84 ? -10.384 -27.592 36.369 1.00 34.62 84 CYS A O 1
ATOM 652 N N . ALA A 1 85 ? -11.517 -25.682 36.076 1.00 31.05 85 ALA A N 1
ATOM 653 C CA . ALA A 1 85 ? -11.482 -25.296 37.488 1.00 31.05 85 ALA A CA 1
ATOM 654 C C . ALA A 1 85 ? -12.711 -25.849 38.237 1.00 31.05 85 ALA A C 1
ATOM 656 O O . ALA A 1 85 ? -13.853 -25.600 37.851 1.00 31.05 85 ALA A O 1
ATOM 657 N N . GLY A 1 86 ? -12.461 -26.622 39.299 1.00 31.22 86 GLY A N 1
ATOM 658 C CA . GLY A 1 86 ? -13.472 -27.298 40.113 1.00 31.22 86 GLY A CA 1
ATOM 659 C C . GLY A 1 86 ? -14.249 -26.378 41.060 1.00 31.22 86 GLY A C 1
ATOM 660 O O . GLY A 1 86 ? -13.727 -25.403 41.597 1.00 31.22 86 GLY A O 1
ATOM 661 N N . SER A 1 87 ? -15.512 -26.733 41.292 1.00 32.06 87 SER A N 1
ATOM 662 C CA . SER A 1 87 ? -16.427 -26.090 42.233 1.00 32.06 87 SER A CA 1
ATOM 663 C C . SER A 1 87 ? -16.099 -26.456 43.686 1.00 32.06 87 SER A C 1
ATOM 665 O O . SER A 1 87 ? -16.219 -27.618 44.080 1.00 32.06 87 SER A O 1
ATOM 667 N N . GLY A 1 88 ? -15.760 -25.453 44.497 1.00 27.50 88 GLY A N 1
ATOM 668 C CA . GLY A 1 88 ? -15.980 -25.491 45.942 1.00 27.50 88 GLY A CA 1
ATOM 669 C C . GLY A 1 88 ? -17.479 -25.374 46.240 1.00 27.50 88 GLY A C 1
ATOM 670 O O . GLY A 1 88 ? -18.192 -24.620 45.586 1.00 27.50 88 GLY A O 1
ATOM 671 N N . SER A 1 89 ? -17.943 -26.173 47.193 1.00 36.50 89 SER A N 1
ATOM 672 C CA . SER A 1 89 ? -19.333 -26.430 47.584 1.00 36.50 89 SER A CA 1
ATOM 673 C C . SER A 1 89 ? -20.215 -25.191 47.799 1.00 36.50 89 SER A C 1
ATOM 675 O O . SER A 1 89 ? -19.941 -24.378 48.680 1.00 36.50 89 SER A O 1
ATOM 677 N N . GLY A 1 90 ? -21.335 -25.142 47.074 1.00 32.12 90 GLY A N 1
ATOM 678 C CA . GLY A 1 90 ? -22.447 -24.215 47.280 1.00 32.12 90 GLY A CA 1
ATOM 679 C C . GLY A 1 90 ? -23.521 -24.411 46.207 1.00 32.12 90 GLY A C 1
ATOM 680 O O . GLY A 1 90 ? -23.496 -23.745 45.181 1.00 32.12 90 GLY A O 1
ATOM 681 N N . SER A 1 91 ? -24.419 -25.374 46.424 1.00 36.28 91 SER A N 1
ATOM 682 C CA . SER A 1 91 ? -25.719 -25.513 45.741 1.00 36.28 91 SER A CA 1
ATOM 683 C C . SER A 1 91 ? -26.507 -24.198 45.887 1.00 36.28 91 SER A C 1
ATOM 685 O O . SER A 1 91 ? -26.460 -23.610 46.961 1.00 36.28 91 SER A O 1
ATOM 687 N N . GLU A 1 92 ? -27.225 -23.622 44.927 1.00 35.38 92 GLU A N 1
ATOM 688 C CA . GLU A 1 92 ? -28.119 -24.116 43.877 1.00 35.38 92 GLU A CA 1
ATOM 689 C C . GLU A 1 92 ? -28.140 -23.063 42.736 1.00 35.38 92 GLU A C 1
ATOM 691 O O . GLU A 1 92 ? -27.835 -21.900 42.982 1.00 35.38 92 GLU A O 1
ATOM 696 N N . TYR A 1 93 ? -28.553 -23.451 41.522 1.00 32.19 93 TYR A N 1
ATOM 697 C CA . TYR A 1 93 ? -28.547 -22.699 40.242 1.00 32.19 93 TYR A CA 1
ATOM 698 C C . TYR A 1 93 ? -27.271 -22.790 39.389 1.00 32.19 93 TYR A C 1
ATOM 700 O O . TYR A 1 93 ? -26.481 -21.855 39.270 1.00 32.19 93 TYR A O 1
ATOM 708 N N . TRP A 1 94 ? -27.157 -23.904 38.661 1.00 29.17 94 TRP A N 1
ATOM 709 C CA . TRP A 1 94 ? -26.415 -23.968 37.402 1.00 29.17 94 TRP A CA 1
ATOM 710 C C . TRP A 1 94 ? -27.112 -24.924 36.412 1.00 29.17 94 TRP A C 1
ATOM 712 O O . TRP A 1 94 ? -27.561 -25.988 36.844 1.00 29.17 94 TRP A O 1
ATOM 722 N N . PRO A 1 95 ? -27.185 -24.604 35.104 1.00 35.34 95 PRO A N 1
ATOM 723 C CA . PRO A 1 95 ? -26.841 -23.319 34.498 1.00 35.34 95 PRO A CA 1
ATOM 724 C C . PRO A 1 95 ? -27.954 -22.276 34.723 1.00 35.34 95 PRO A C 1
ATOM 726 O O . PRO A 1 95 ? -29.125 -22.644 34.826 1.00 35.34 95 PRO A O 1
ATOM 729 N N . PRO A 1 96 ? -27.629 -20.973 34.816 1.00 30.19 96 PRO A N 1
ATOM 730 C CA . PRO A 1 96 ? -28.629 -19.923 34.950 1.00 30.19 96 PRO A CA 1
ATOM 731 C C . PRO A 1 96 ? -29.558 -19.929 33.730 1.00 30.19 96 PRO A C 1
ATOM 733 O O . PRO A 1 96 ? -29.111 -19.982 32.583 1.00 30.19 96 PRO A O 1
ATOM 736 N N . THR A 1 97 ? -30.865 -19.879 33.980 1.00 32.00 97 THR A N 1
ATOM 737 C CA . THR A 1 97 ? -31.886 -19.702 32.943 1.00 32.00 97 THR A CA 1
ATOM 738 C C . THR A 1 97 ? -31.630 -18.404 32.170 1.00 32.00 97 THR A C 1
ATOM 740 O O . THR A 1 97 ? -31.405 -17.373 32.812 1.00 32.00 97 THR A O 1
ATOM 743 N N . PRO A 1 98 ? -31.716 -18.393 30.824 1.00 31.62 98 PRO A N 1
ATOM 744 C CA . PRO A 1 98 ? -31.799 -17.140 30.084 1.00 31.62 98 PRO A CA 1
ATOM 745 C C . PRO A 1 98 ? -33.039 -16.378 30.574 1.00 31.62 98 PRO A C 1
ATOM 747 O O . PRO A 1 98 ? -34.081 -17.011 30.777 1.00 31.62 98 PRO A O 1
ATOM 750 N N . PRO A 1 99 ? -32.971 -15.053 30.783 1.00 26.91 99 PRO A N 1
ATOM 751 C CA . PRO A 1 99 ? -34.151 -14.299 31.176 1.00 26.91 99 PRO A CA 1
ATOM 752 C C . PRO A 1 99 ? -35.240 -14.424 30.093 1.00 26.91 99 PRO A C 1
ATOM 754 O O . PRO A 1 99 ? -34.918 -14.542 28.905 1.00 26.91 99 PRO A O 1
ATOM 757 N N . PRO A 1 100 ? -36.528 -14.430 30.481 1.00 26.70 100 PRO A N 1
ATOM 758 C CA . PRO A 1 100 ? -37.628 -14.639 29.552 1.00 26.70 100 PRO A CA 1
ATOM 759 C C . PRO A 1 100 ? -37.679 -13.527 28.501 1.00 26.70 100 PRO A C 1
ATOM 761 O O . PRO A 1 100 ? -37.530 -12.342 28.803 1.00 26.70 100 PRO A O 1
ATOM 764 N N . SER A 1 101 ? -37.916 -13.928 27.252 1.00 34.88 101 SER A N 1
ATOM 765 C CA . SER A 1 101 ? -38.101 -13.040 26.110 1.00 34.88 101 SER A CA 1
ATOM 766 C C . SER A 1 101 ? -39.426 -12.284 26.224 1.00 34.88 101 SER A C 1
ATOM 768 O O . SER A 1 101 ? -40.436 -12.682 25.645 1.00 34.88 101 SER A O 1
ATOM 770 N N . SER A 1 102 ? -39.434 -11.182 26.965 1.00 29.41 102 SER A N 1
ATOM 771 C CA . SER A 1 102 ? -40.474 -10.164 26.851 1.00 29.41 102 SER A CA 1
ATOM 772 C C . SER A 1 102 ? -40.006 -8.838 27.442 1.00 29.41 102 SER A C 1
ATOM 774 O O . SER A 1 102 ? -39.679 -8.771 28.622 1.00 29.41 102 SER A O 1
ATOM 776 N N . ALA A 1 103 ? -40.105 -7.801 26.607 1.00 32.50 103 ALA A N 1
ATOM 777 C CA . ALA A 1 103 ? -39.978 -6.371 26.889 1.00 32.50 103 ALA A CA 1
ATOM 778 C C . ALA A 1 103 ? -38.561 -5.763 26.880 1.00 32.50 103 ALA A C 1
ATOM 780 O O . ALA A 1 103 ? -37.726 -6.023 27.737 1.00 32.50 103 ALA A O 1
ATOM 781 N N . GLY A 1 104 ? -38.371 -4.835 25.934 1.00 27.69 104 GLY A N 1
ATOM 782 C CA . GLY A 1 104 ? -37.382 -3.763 26.019 1.00 27.69 104 GLY A CA 1
ATOM 783 C C . GLY A 1 104 ? -36.208 -3.913 25.064 1.00 27.69 104 GLY A C 1
ATOM 784 O O . GLY A 1 104 ? -35.208 -4.538 25.398 1.00 27.69 104 GLY A O 1
ATOM 785 N N . GLY A 1 105 ? -36.287 -3.252 23.906 1.00 34.66 105 GLY A N 1
ATOM 786 C CA . GLY A 1 105 ? -35.086 -2.793 23.216 1.00 34.66 105 GLY A CA 1
ATOM 787 C C . GLY A 1 105 ? -34.332 -1.835 24.137 1.00 34.66 105 GLY A C 1
ATOM 788 O O . GLY A 1 105 ? -34.624 -0.644 24.171 1.00 34.66 105 GLY A O 1
ATOM 789 N N . GLY A 1 106 ? -33.412 -2.372 24.934 1.00 27.22 106 GLY A N 1
ATOM 790 C CA . GLY A 1 106 ? -32.343 -1.593 25.539 1.00 27.22 106 GLY A CA 1
ATOM 791 C C . GLY A 1 106 ? -31.276 -1.348 24.471 1.00 27.22 106 GLY A C 1
ATOM 792 O O . GLY A 1 106 ? -31.016 -2.261 23.683 1.00 27.22 106 GLY A O 1
ATOM 793 N N . PRO A 1 107 ? -30.683 -0.147 24.387 1.00 30.94 107 PRO A N 1
ATOM 794 C CA . PRO A 1 107 ? -29.619 0.103 23.429 1.00 30.94 107 PRO A CA 1
ATOM 795 C C . PRO A 1 107 ? -28.490 -0.899 23.677 1.00 30.94 107 PRO A C 1
ATOM 797 O O . PRO A 1 107 ? -28.034 -1.062 24.811 1.00 30.94 107 PRO A O 1
ATOM 800 N N . GLU A 1 108 ? -28.072 -1.582 22.613 1.00 38.06 108 GLU A N 1
ATOM 801 C CA . GLU A 1 108 ? -26.819 -2.325 22.571 1.00 38.06 108 GLU A CA 1
ATOM 802 C C . GLU A 1 108 ? -25.735 -1.401 23.145 1.00 38.06 108 GLU A C 1
ATOM 804 O O . GLU A 1 108 ? -25.543 -0.286 22.652 1.00 38.06 108 GLU A O 1
ATOM 809 N N . GLN A 1 109 ? -25.113 -1.796 24.261 1.00 33.47 109 GLN A N 1
ATOM 810 C CA . GLN A 1 109 ? -24.031 -1.012 24.854 1.00 33.47 109 GLN A CA 1
ATOM 811 C C . GLN A 1 109 ? -22.966 -0.837 23.762 1.00 33.47 109 GLN A C 1
ATOM 813 O O . GLN A 1 109 ? -22.520 -1.847 23.209 1.00 33.47 109 GLN A O 1
ATOM 818 N N . PRO A 1 110 ? -22.591 0.401 23.393 1.00 45.28 110 PRO A N 1
ATOM 819 C CA . PRO A 1 110 ? -21.683 0.623 22.282 1.00 45.28 110 PRO A CA 1
ATOM 820 C C . PRO A 1 110 ? -20.372 -0.103 22.568 1.00 45.28 110 PRO A C 1
ATOM 822 O O . PRO A 1 110 ? -19.733 0.116 23.598 1.00 45.28 110 PRO A O 1
ATOM 825 N N . LYS A 1 111 ? -19.993 -1.006 21.662 1.00 54.34 111 LYS A N 1
ATOM 826 C CA . LYS A 1 111 ? -18.706 -1.695 21.711 1.00 54.34 111 LYS A CA 1
ATOM 827 C C . LYS A 1 111 ? -17.605 -0.631 21.801 1.00 54.34 111 LYS A C 1
ATOM 829 O O . LYS A 1 111 ? -17.555 0.257 20.951 1.00 54.34 111 LYS A O 1
ATOM 834 N N . LYS A 1 112 ? -16.768 -0.688 22.846 1.00 60.56 112 LYS A N 1
ATOM 835 C CA . LYS A 1 112 ? -15.681 0.284 23.035 1.00 60.56 112 LYS A CA 1
ATOM 836 C C . LYS A 1 112 ? -14.716 0.173 21.852 1.00 60.56 112 LYS A C 1
ATOM 838 O O . LYS A 1 112 ? -14.240 -0.924 21.557 1.00 60.56 112 LYS A O 1
ATOM 843 N N . ASP A 1 113 ? -14.472 1.295 21.181 1.00 70.12 113 ASP A N 1
ATOM 844 C CA . ASP A 1 113 ? -13.484 1.400 20.109 1.00 70.12 113 ASP A CA 1
ATOM 845 C C . ASP A 1 113 ? -12.104 0.992 20.664 1.00 70.12 113 ASP A C 1
ATOM 847 O O . ASP A 1 113 ? -11.706 1.510 21.713 1.00 70.12 113 ASP A O 1
ATOM 851 N N . PRO A 1 114 ? -11.384 0.049 20.028 1.00 73.06 114 PRO A N 1
ATOM 852 C CA . PRO A 1 114 ? -10.058 -0.363 20.482 1.00 73.06 114 PRO A CA 1
ATOM 853 C C . PRO A 1 114 ? -9.014 0.764 20.430 1.00 73.06 114 PRO A C 1
ATOM 855 O O . PRO A 1 114 ? -7.965 0.628 21.061 1.00 73.06 114 PRO A O 1
ATOM 858 N N . CYS A 1 115 ? -9.258 1.843 19.676 1.00 82.75 115 CYS A N 1
ATOM 859 C CA . CYS A 1 115 ? -8.479 3.077 19.741 1.00 82.75 115 CYS A CA 1
ATOM 860 C C . CYS A 1 115 ? -9.301 4.264 19.197 1.00 82.75 115 CYS A C 1
ATOM 862 O O . CYS A 1 115 ? -9.293 4.496 17.984 1.00 82.75 115 CYS A O 1
ATOM 864 N N . PRO A 1 116 ? -9.986 5.042 20.054 1.00 83.88 116 PRO A N 1
ATOM 865 C CA . PRO A 1 116 ? -10.800 6.176 19.625 1.00 83.88 116 PRO A CA 1
ATOM 866 C C . PRO A 1 116 ? -9.925 7.363 19.182 1.00 83.88 116 PRO A C 1
ATOM 868 O O . PRO A 1 116 ? -9.667 8.290 19.943 1.00 83.88 116 PRO A O 1
ATOM 871 N N . ILE A 1 117 ? -9.474 7.354 17.925 1.00 89.38 117 ILE A N 1
ATOM 872 C CA . ILE A 1 117 ? -8.603 8.405 17.372 1.00 89.38 117 ILE A CA 1
ATOM 873 C C . ILE A 1 117 ? -9.390 9.702 17.155 1.00 89.38 117 ILE A C 1
ATOM 875 O O . ILE A 1 117 ? -10.324 9.751 16.345 1.00 89.38 117 ILE A O 1
ATOM 879 N N . SER A 1 118 ? -8.959 10.796 17.779 1.00 90.44 118 SER A N 1
ATOM 880 C CA . SER A 1 118 ? -9.480 12.128 17.480 1.00 90.44 118 SER A CA 1
ATOM 881 C C . SER A 1 118 ? -8.796 12.764 16.260 1.00 90.44 118 SER A C 1
ATOM 883 O O . SER A 1 118 ? -7.667 12.447 15.871 1.00 90.44 118 SER A O 1
ATOM 885 N N . LEU A 1 119 ? -9.481 13.730 15.644 1.00 91.75 119 LEU A N 1
ATOM 886 C CA . LEU A 1 119 ? -8.930 14.474 14.510 1.00 91.75 119 LEU A CA 1
ATOM 887 C C . LEU A 1 119 ? -7.672 15.274 14.882 1.00 91.75 119 LEU A C 1
ATOM 889 O O . LEU A 1 119 ? -6.774 15.399 14.053 1.00 91.75 119 LEU A O 1
ATOM 893 N N . GLU A 1 120 ? -7.614 15.833 16.090 1.00 92.31 120 GLU A N 1
ATOM 894 C CA . GLU A 1 120 ? -6.478 16.653 16.523 1.00 92.31 120 GLU A CA 1
ATOM 895 C C . GLU A 1 120 ? -5.235 15.799 16.791 1.00 92.31 120 GLU A C 1
ATOM 897 O O . GLU A 1 120 ? -4.142 16.168 16.360 1.00 92.31 120 GLU A O 1
ATOM 902 N N . GLU A 1 121 ? -5.403 14.610 17.373 1.00 92.19 121 GLU A N 1
ATOM 903 C CA . GLU A 1 121 ? -4.320 13.630 17.521 1.00 92.19 121 GLU A CA 1
ATOM 904 C C . GLU A 1 121 ? -3.769 13.199 16.161 1.00 92.19 121 GLU A C 1
ATOM 906 O O . GLU A 1 121 ? -2.557 13.214 15.936 1.00 92.19 121 GLU A O 1
ATOM 911 N N . LEU A 1 122 ? -4.647 12.885 15.199 1.00 94.19 122 LEU A N 1
ATOM 912 C CA . LEU A 1 122 ? -4.186 12.491 13.871 1.00 94.19 122 LEU A CA 1
ATOM 913 C C . LEU A 1 122 ? -3.530 13.662 13.120 1.00 94.19 122 LEU A C 1
ATOM 915 O O . LEU A 1 122 ? -2.531 13.458 12.435 1.00 94.19 122 LEU A O 1
ATOM 919 N N . LYS A 1 123 ? -4.021 14.900 13.267 1.00 94.00 123 LYS A N 1
ATOM 920 C CA . LYS A 1 123 ? -3.346 16.094 12.722 1.00 94.00 123 LYS A CA 1
ATOM 921 C C . LYS A 1 123 ? -1.952 16.283 13.316 1.00 94.00 123 LYS A C 1
ATOM 923 O O . LYS A 1 123 ? -1.041 16.657 12.574 1.00 94.00 123 LYS A O 1
ATOM 928 N N . ALA A 1 124 ? -1.771 16.011 14.609 1.00 93.44 124 ALA A N 1
ATOM 929 C CA . ALA A 1 124 ? -0.482 16.145 15.281 1.00 93.44 124 ALA A CA 1
ATOM 930 C C . ALA A 1 124 ? 0.604 15.249 14.646 1.00 93.44 124 ALA A C 1
ATOM 932 O O . ALA A 1 124 ? 1.748 15.681 14.481 1.00 93.44 124 ALA A O 1
ATOM 933 N N . VAL A 1 125 ? 0.228 14.065 14.144 1.00 93.75 125 VAL A N 1
ATOM 934 C CA . VAL A 1 125 ? 1.128 13.168 13.389 1.00 93.75 125 VAL A CA 1
ATOM 935 C C . VAL A 1 125 ? 1.682 13.827 12.114 1.00 93.75 125 VAL A C 1
ATOM 937 O O . VAL A 1 125 ? 2.824 13.576 11.715 1.00 93.75 125 VAL A O 1
ATOM 940 N N . PHE A 1 126 ? 0.902 14.701 11.472 1.00 93.69 126 PHE A N 1
ATOM 941 C CA . PHE A 1 126 ? 1.232 15.330 10.188 1.00 93.69 126 PHE A CA 1
ATOM 942 C C . PHE A 1 126 ? 1.620 16.812 10.305 1.00 93.69 126 PHE A C 1
ATOM 944 O O . PHE A 1 126 ? 1.623 17.519 9.294 1.00 93.69 126 PHE A O 1
ATOM 951 N N . LEU A 1 127 ? 1.994 17.299 11.495 1.00 88.19 127 LEU A N 1
ATOM 952 C CA . LEU A 1 127 ? 2.447 18.685 11.675 1.00 88.19 127 LEU A CA 1
ATOM 953 C C . LEU A 1 127 ? 3.553 19.058 10.674 1.00 88.19 127 LEU A C 1
ATOM 955 O O . LEU A 1 127 ? 4.524 18.323 10.472 1.00 88.19 127 LEU A O 1
ATOM 959 N N . GLY A 1 128 ? 3.380 20.211 10.022 1.00 83.44 128 GLY A N 1
ATOM 960 C CA . GLY A 1 128 ? 4.278 20.707 8.973 1.00 83.44 128 GLY A CA 1
ATOM 961 C C . GLY A 1 128 ? 4.048 20.108 7.578 1.00 83.44 128 GLY A C 1
ATOM 962 O O . GLY A 1 128 ? 4.733 20.498 6.633 1.00 83.44 128 GLY A O 1
ATOM 963 N N . LYS A 1 129 ? 3.087 19.191 7.404 1.00 85.75 129 LYS A N 1
ATOM 964 C CA . LYS A 1 129 ? 2.652 18.693 6.091 1.00 85.75 129 LYS A CA 1
ATOM 965 C C . LYS A 1 129 ? 1.331 19.348 5.692 1.00 85.75 129 LYS A C 1
ATOM 967 O O . LYS A 1 129 ? 0.442 19.555 6.513 1.00 85.75 129 LYS A O 1
ATOM 972 N N . LYS A 1 130 ? 1.180 19.644 4.400 1.00 86.25 130 LYS A N 1
ATOM 973 C CA . LYS A 1 130 ? -0.092 20.108 3.839 1.00 86.25 130 LYS A CA 1
ATOM 974 C C . LYS A 1 130 ? -0.978 18.894 3.560 1.00 86.25 130 LYS A C 1
ATOM 976 O O . LYS A 1 130 ? -0.849 18.269 2.511 1.00 86.25 130 LYS A O 1
ATOM 981 N N . ILE A 1 131 ? -1.843 18.564 4.512 1.00 87.25 131 ILE A N 1
ATOM 982 C CA . ILE A 1 131 ? -2.833 17.491 4.397 1.00 87.25 131 ILE A CA 1
ATOM 983 C C . ILE A 1 131 ? -4.241 18.070 4.504 1.00 87.25 131 ILE A C 1
ATOM 985 O O . ILE A 1 131 ? -4.495 18.959 5.318 1.00 87.25 131 ILE A O 1
ATOM 989 N N . ASP A 1 132 ? -5.152 17.593 3.658 1.00 90.31 132 ASP A N 1
ATOM 990 C CA . ASP A 1 132 ? -6.552 17.986 3.762 1.00 90.31 132 ASP A CA 1
ATOM 991 C C . ASP A 1 132 ? -7.173 17.356 5.018 1.00 90.31 132 ASP A C 1
ATOM 993 O O . ASP A 1 132 ? -7.037 16.161 5.287 1.00 90.31 132 ASP A O 1
ATOM 997 N N . THR A 1 133 ? -7.886 18.175 5.787 1.00 91.75 133 THR A N 1
ATOM 998 C CA . THR A 1 133 ? -8.652 17.718 6.947 1.00 91.75 133 THR A CA 1
ATOM 999 C C . THR A 1 133 ? -9.714 16.695 6.541 1.00 91.75 133 THR A C 1
ATOM 1001 O O . THR A 1 133 ? -10.017 15.798 7.329 1.00 91.75 133 THR A O 1
ATOM 1004 N N . SER A 1 134 ? -10.270 16.799 5.327 1.00 92.31 134 SER A N 1
ATOM 1005 C CA . SER A 1 134 ? -11.233 15.821 4.809 1.00 92.31 134 SER A CA 1
ATOM 1006 C C . SER A 1 134 ? -10.618 14.419 4.711 1.00 92.31 134 SER A C 1
ATOM 1008 O O . SER A 1 134 ? -11.221 13.461 5.187 1.00 92.31 134 SER A O 1
ATOM 1010 N N . THR A 1 135 ? -9.373 14.315 4.235 1.00 91.75 135 THR A N 1
ATOM 1011 C CA . THR A 1 135 ? -8.622 13.059 4.149 1.00 91.75 135 THR A CA 1
ATOM 1012 C C . THR A 1 135 ? -8.439 12.414 5.520 1.00 91.75 135 THR A C 1
ATOM 1014 O O . THR A 1 135 ? -8.711 11.227 5.686 1.00 91.75 135 THR A O 1
ATOM 1017 N N . LEU A 1 136 ? -8.031 13.189 6.530 1.00 93.38 136 LEU A N 1
ATOM 1018 C CA . LEU A 1 136 ? -7.847 12.672 7.891 1.00 93.38 136 LEU A CA 1
ATOM 1019 C C . LEU A 1 136 ? -9.164 12.177 8.499 1.00 93.38 136 LEU A C 1
ATOM 1021 O O . LEU A 1 136 ? -9.207 11.096 9.083 1.00 93.38 136 LEU A O 1
ATOM 1025 N N . LYS A 1 137 ? -10.255 12.930 8.303 1.00 93.69 137 LYS A N 1
ATOM 1026 C CA . LYS A 1 137 ? -11.600 12.500 8.712 1.00 93.69 137 LYS A CA 1
ATOM 1027 C C . LYS A 1 137 ? -12.020 11.211 8.006 1.00 93.69 137 LYS A C 1
ATOM 1029 O O . LYS A 1 137 ? -12.567 10.332 8.663 1.00 93.69 137 LYS A O 1
ATOM 1034 N N . SER A 1 138 ? -11.750 11.074 6.704 1.00 94.31 138 SER A N 1
ATOM 1035 C CA . SER A 1 138 ? -12.017 9.835 5.961 1.00 94.31 138 SER A CA 1
ATOM 1036 C C . SER A 1 138 ? -11.271 8.647 6.570 1.00 94.31 138 SER A C 1
ATOM 1038 O O . SER A 1 138 ? -11.890 7.611 6.792 1.00 94.31 138 SER A O 1
ATOM 1040 N N . VAL A 1 139 ? -9.977 8.791 6.892 1.00 94.88 139 VAL A N 1
ATOM 1041 C CA . VAL A 1 139 ? -9.187 7.718 7.529 1.00 94.88 139 VAL A CA 1
ATOM 1042 C C . VAL A 1 139 ? -9.817 7.281 8.851 1.00 94.88 139 VAL A C 1
ATOM 1044 O O . VAL A 1 139 ? -10.097 6.094 9.009 1.00 94.88 139 VAL A O 1
ATOM 1047 N N . ILE A 1 140 ? -10.086 8.225 9.759 1.00 92.69 140 ILE A N 1
ATOM 1048 C CA . ILE A 1 140 ? -10.678 7.938 11.078 1.00 92.69 140 ILE A CA 1
ATOM 1049 C C . ILE A 1 140 ? -12.030 7.243 10.907 1.00 92.69 140 ILE A C 1
ATOM 1051 O O . ILE A 1 140 ? -12.238 6.140 11.403 1.00 92.69 140 ILE A O 1
ATOM 1055 N N . ASN A 1 141 ? -12.931 7.837 10.121 1.00 92.94 141 ASN A N 1
ATOM 1056 C CA . ASN A 1 141 ? -14.278 7.306 9.928 1.00 92.94 141 ASN A CA 1
ATOM 1057 C C . ASN A 1 141 ? -14.269 5.890 9.337 1.00 92.94 141 ASN A C 1
ATOM 1059 O O . ASN A 1 141 ? -15.105 5.067 9.704 1.00 92.94 141 ASN A O 1
ATOM 1063 N N . LEU A 1 142 ? -13.356 5.598 8.407 1.00 94.75 142 LEU A N 1
ATOM 1064 C CA . LEU A 1 142 ? -13.282 4.292 7.752 1.00 94.75 142 LEU A CA 1
ATOM 1065 C C . LEU A 1 142 ? -12.661 3.223 8.655 1.00 94.75 142 LEU A C 1
ATOM 1067 O O . LEU A 1 142 ? -13.140 2.089 8.628 1.00 94.75 142 LEU A O 1
ATOM 1071 N N . ILE A 1 143 ? -11.663 3.575 9.473 1.00 93.38 143 ILE A N 1
ATOM 1072 C CA . ILE A 1 143 ? -11.133 2.675 10.508 1.00 93.38 143 ILE A CA 1
ATOM 1073 C C . ILE A 1 143 ? -12.230 2.373 11.530 1.00 93.38 143 ILE A C 1
ATOM 1075 O O . ILE A 1 143 ? -12.516 1.204 11.758 1.00 93.38 143 ILE A O 1
ATOM 1079 N N . ASN A 1 144 ? -12.931 3.381 12.051 1.00 88.81 144 ASN A N 1
ATOM 1080 C CA . ASN A 1 144 ? -13.968 3.163 13.065 1.00 88.81 144 ASN A CA 1
ATOM 1081 C C . ASN A 1 144 ? -15.151 2.359 12.505 1.00 88.81 144 ASN A C 1
ATOM 1083 O O . ASN A 1 144 ? -15.719 1.504 13.178 1.00 88.81 144 ASN A O 1
ATOM 1087 N N . LYS A 1 145 ? -15.522 2.596 11.241 1.00 89.94 145 LYS A N 1
ATOM 1088 C CA . LYS A 1 145 ? -16.643 1.898 10.597 1.00 89.94 145 LYS A CA 1
ATOM 1089 C C . LYS A 1 145 ? -16.335 0.439 10.258 1.00 89.94 145 LYS A C 1
ATOM 1091 O O . LYS A 1 145 ? -17.242 -0.394 10.290 1.00 89.94 145 LYS A O 1
ATOM 1096 N N . TYR A 1 146 ? -15.105 0.132 9.846 1.00 92.12 146 TYR A N 1
ATOM 1097 C CA . TYR A 1 146 ? -14.778 -1.171 9.259 1.00 92.12 146 TYR A CA 1
ATOM 1098 C C . TYR A 1 146 ? -13.704 -1.958 10.000 1.00 92.12 146 TYR A C 1
ATOM 1100 O O . TYR A 1 146 ? -13.679 -3.176 9.845 1.00 92.12 146 TYR A O 1
ATOM 1108 N N . GLY A 1 147 ? -12.857 -1.316 10.799 1.00 90.00 147 GLY A N 1
ATOM 1109 C CA . GLY A 1 147 ? -11.649 -1.883 11.395 1.00 90.00 147 GLY A CA 1
ATOM 1110 C C . GLY A 1 147 ? -11.866 -3.235 12.071 1.00 90.00 147 GLY A C 1
ATOM 1111 O O . GLY A 1 147 ? -11.103 -4.169 11.819 1.00 90.00 147 GLY A O 1
ATOM 1112 N N . ASP A 1 148 ? -12.963 -3.387 12.812 1.00 87.88 148 ASP A N 1
ATOM 1113 C CA . ASP A 1 148 ? -13.378 -4.653 13.428 1.00 87.88 148 ASP A CA 1
ATOM 1114 C C . ASP A 1 148 ? -13.399 -5.832 12.441 1.00 87.88 148 ASP A C 1
ATOM 1116 O O . ASP A 1 148 ? -12.846 -6.899 12.709 1.00 87.88 148 ASP A O 1
ATOM 1120 N N . LYS A 1 149 ? -13.973 -5.635 11.248 1.00 89.06 149 LYS A N 1
ATOM 1121 C CA . LYS A 1 149 ? -14.069 -6.668 10.199 1.00 89.06 149 LYS A CA 1
ATOM 1122 C C . LYS A 1 149 ? -12.699 -7.048 9.630 1.00 89.06 149 LYS A C 1
ATOM 1124 O O . LYS A 1 149 ? -12.527 -8.140 9.083 1.00 89.06 149 LYS A O 1
ATOM 1129 N N . PHE A 1 150 ? -11.721 -6.158 9.771 1.00 92.38 150 PHE A N 1
ATOM 1130 C CA . PHE A 1 150 ? -10.358 -6.316 9.272 1.00 92.38 150 PHE A CA 1
ATOM 1131 C C . PHE A 1 150 ? -9.344 -6.653 10.374 1.00 92.38 150 PHE A C 1
ATOM 1133 O O . PHE A 1 150 ? -8.147 -6.728 10.103 1.00 92.38 150 PHE A O 1
ATOM 1140 N N . GLY A 1 151 ? -9.804 -6.911 11.602 1.00 92.19 151 GLY A N 1
ATOM 1141 C CA . GLY A 1 151 ? -8.940 -7.294 12.719 1.00 92.19 151 GLY A CA 1
ATOM 1142 C C . GLY A 1 151 ? -8.127 -6.137 13.297 1.00 92.19 151 GLY A C 1
ATOM 1143 O O . GLY A 1 151 ? -7.040 -6.375 13.821 1.00 92.19 151 GLY A O 1
ATOM 1144 N N . PHE A 1 152 ? -8.637 -4.906 13.202 1.00 92.06 152 PHE A N 1
ATOM 1145 C CA . PHE A 1 152 ? -8.139 -3.730 13.925 1.00 92.06 152 PHE A CA 1
ATOM 1146 C C . PHE A 1 152 ? -8.736 -3.688 15.337 1.00 92.06 152 PHE A C 1
ATOM 1148 O O . PHE A 1 152 ? -9.332 -2.708 15.752 1.00 92.06 152 PHE A O 1
ATOM 1155 N N . ASP A 1 153 ? -8.585 -4.793 16.055 1.00 89.12 153 ASP A N 1
ATOM 1156 C CA . ASP A 1 153 ? -9.101 -5.054 17.404 1.00 89.12 153 ASP A CA 1
ATOM 1157 C C . ASP A 1 153 ? -8.097 -4.688 18.510 1.00 89.12 153 ASP A C 1
ATOM 1159 O O . ASP A 1 153 ? -8.306 -4.980 19.685 1.00 89.12 153 ASP A O 1
ATOM 1163 N N . ASN A 1 154 ? -6.967 -4.098 18.123 1.00 88.56 154 ASN A N 1
ATOM 1164 C CA . ASN A 1 154 ? -5.824 -3.870 18.984 1.00 88.56 154 ASN A CA 1
ATOM 1165 C C . ASN A 1 154 ? -5.200 -2.499 18.658 1.00 88.56 154 ASN A C 1
ATOM 1167 O O . ASN A 1 154 ? -4.878 -2.244 17.489 1.00 88.56 154 ASN A O 1
ATOM 1171 N N . PRO A 1 155 ? -4.971 -1.635 19.664 1.00 91.69 155 PRO A N 1
ATOM 1172 C CA . PRO A 1 155 ? -4.445 -0.287 19.454 1.00 91.69 155 PRO A CA 1
ATOM 1173 C C . PRO A 1 155 ? -3.065 -0.274 18.783 1.00 91.69 155 PRO A C 1
ATOM 1175 O O . PRO A 1 155 ? -2.782 0.595 17.958 1.00 91.69 155 PRO A O 1
ATOM 1178 N N . TYR A 1 156 ? -2.214 -1.269 19.049 1.00 94.12 156 TYR A N 1
ATOM 1179 C CA . TYR A 1 156 ? -0.900 -1.380 18.416 1.00 94.12 156 TYR A CA 1
ATOM 1180 C C . TYR A 1 156 ? -1.026 -1.645 16.910 1.00 94.12 156 TYR A C 1
ATOM 1182 O O . TYR A 1 156 ? -0.316 -1.015 16.127 1.00 94.12 156 TYR A O 1
ATOM 1190 N N . LYS A 1 157 ? -1.977 -2.486 16.469 1.00 95.88 157 LYS A N 1
ATOM 1191 C CA . LYS A 1 157 ? -2.244 -2.688 15.028 1.00 95.88 157 LYS A CA 1
ATOM 1192 C C . LYS A 1 157 ? -2.651 -1.383 14.351 1.00 95.88 157 LYS A C 1
ATOM 1194 O O . LYS A 1 157 ? -2.136 -1.068 13.282 1.00 95.88 157 LYS A O 1
ATOM 1199 N N . ILE A 1 158 ? -3.535 -0.614 14.991 1.00 96.25 158 ILE A N 1
ATOM 1200 C CA . ILE A 1 158 ? -4.017 0.677 14.482 1.00 96.25 158 ILE A CA 1
ATOM 1201 C C . ILE A 1 158 ? -2.853 1.668 14.352 1.00 96.25 158 ILE A C 1
ATOM 1203 O O . ILE A 1 158 ? -2.640 2.226 13.274 1.00 96.25 158 ILE A O 1
ATOM 1207 N N . LYS A 1 159 ? -2.041 1.831 15.404 1.00 96.31 159 LYS A N 1
ATOM 1208 C CA . LYS A 1 159 ? -0.873 2.727 15.393 1.00 96.31 159 LYS A CA 1
ATOM 1209 C C . LYS A 1 159 ? 0.146 2.340 14.316 1.00 96.31 159 LYS A C 1
ATOM 1211 O O . LYS A 1 159 ? 0.585 3.188 13.537 1.00 96.31 159 LYS A O 1
ATOM 1216 N N . HIS A 1 160 ? 0.493 1.056 14.220 1.00 97.38 160 HIS A N 1
ATOM 1217 C CA . HIS A 1 160 ? 1.405 0.573 13.183 1.00 97.38 160 HIS A CA 1
ATOM 1218 C C . HIS A 1 160 ? 0.830 0.764 11.778 1.00 97.38 160 HIS A C 1
ATOM 1220 O O . HIS A 1 160 ? 1.547 1.220 10.893 1.00 97.38 160 HIS A O 1
ATOM 1226 N N . PHE A 1 161 ? -0.454 0.473 11.569 1.00 97.75 161 PHE A N 1
ATOM 1227 C CA . PHE A 1 161 ? -1.107 0.692 10.283 1.00 97.75 161 PHE A CA 1
ATOM 1228 C C . PHE A 1 161 ? -1.032 2.153 9.849 1.00 97.75 161 PHE A C 1
ATOM 1230 O O . PHE A 1 161 ? -0.563 2.422 8.746 1.00 97.75 161 PHE A O 1
ATOM 1237 N N . LEU A 1 162 ? -1.428 3.088 10.721 1.00 97.75 162 LEU A N 1
ATOM 1238 C CA . LEU A 1 162 ? -1.401 4.526 10.439 1.00 97.75 162 LEU A CA 1
ATOM 1239 C C . LEU A 1 162 ? -0.004 5.003 10.038 1.00 97.75 162 LEU A C 1
ATOM 1241 O O . LEU A 1 162 ? 0.138 5.732 9.057 1.00 97.75 162 LEU A O 1
ATOM 1245 N N . ALA A 1 163 ? 1.028 4.552 10.753 1.00 97.31 163 ALA A N 1
ATOM 1246 C CA . ALA A 1 163 ? 2.412 4.887 10.438 1.00 97.31 163 ALA A CA 1
ATOM 1247 C C . ALA A 1 163 ? 2.839 4.370 9.055 1.00 97.31 163 ALA A C 1
ATOM 1249 O O . ALA A 1 163 ? 3.500 5.073 8.291 1.00 97.31 163 ALA A O 1
ATOM 1250 N N . GLN A 1 164 ? 2.436 3.149 8.712 1.00 97.06 164 GLN A N 1
ATOM 1251 C CA . GLN A 1 164 ? 2.832 2.513 7.460 1.00 97.06 164 GLN A CA 1
ATOM 1252 C C . GLN A 1 164 ? 2.103 3.120 6.265 1.00 97.06 164 GLN A C 1
ATOM 1254 O O . GLN A 1 164 ? 2.747 3.479 5.283 1.00 97.06 164 GLN A O 1
ATOM 1259 N N . ILE A 1 165 ? 0.789 3.343 6.362 1.00 96.94 165 ILE A N 1
ATOM 1260 C CA . ILE A 1 165 ? 0.056 4.027 5.291 1.00 96.94 165 ILE A CA 1
ATOM 1261 C C . ILE A 1 165 ? 0.502 5.484 5.141 1.00 96.94 165 ILE A C 1
ATOM 1263 O O . ILE A 1 165 ? 0.457 6.012 4.031 1.00 96.94 165 ILE A O 1
ATOM 1267 N N . ALA A 1 166 ? 0.969 6.134 6.215 1.00 95.75 166 ALA A N 1
ATOM 1268 C CA . ALA A 1 166 ? 1.587 7.453 6.137 1.00 95.75 166 ALA A CA 1
ATOM 1269 C C . ALA A 1 166 ? 2.845 7.421 5.271 1.00 95.75 166 ALA A C 1
ATOM 1271 O O . ALA A 1 166 ? 2.944 8.215 4.341 1.00 95.75 166 ALA A O 1
ATOM 1272 N N . HIS A 1 167 ? 3.750 6.473 5.495 1.00 94.75 167 HIS A N 1
ATOM 1273 C CA . HIS A 1 167 ? 4.940 6.328 4.662 1.00 94.75 167 HIS A CA 1
ATOM 1274 C C . HIS A 1 167 ? 4.600 5.976 3.201 1.00 94.75 167 HIS A C 1
ATOM 1276 O O . HIS A 1 167 ? 4.968 6.706 2.280 1.00 94.75 167 HIS A O 1
ATOM 1282 N N . GLU A 1 168 ? 3.845 4.897 2.978 1.00 92.75 168 GLU A N 1
ATOM 1283 C CA . GLU A 1 168 ? 3.573 4.338 1.640 1.00 92.75 168 GLU A CA 1
ATOM 1284 C C . GLU A 1 168 ? 2.822 5.324 0.724 1.00 92.75 168 GLU A C 1
ATOM 1286 O O . GLU A 1 168 ? 3.094 5.463 -0.476 1.00 92.75 168 GLU A O 1
ATOM 1291 N N . SER A 1 169 ? 1.913 6.113 1.297 1.00 91.50 169 SER A N 1
ATOM 1292 C CA . SER A 1 169 ? 1.188 7.144 0.550 1.00 91.50 169 SER A CA 1
ATOM 1293 C C . SER A 1 169 ? 1.994 8.433 0.336 1.00 91.50 169 SER A C 1
ATOM 1295 O O . SER A 1 169 ? 1.608 9.259 -0.495 1.00 91.50 169 SER A O 1
ATOM 1297 N N . GLY A 1 170 ? 3.149 8.614 0.982 1.00 90.19 170 GLY A N 1
ATOM 1298 C CA . GLY A 1 170 ? 3.900 9.876 0.959 1.00 90.19 170 GLY A CA 1
ATOM 1299 C C . GLY A 1 170 ? 3.260 10.960 1.833 1.00 90.19 170 GLY A C 1
ATOM 1300 O O . GLY A 1 170 ? 3.159 12.120 1.433 1.00 90.19 170 GLY A O 1
ATOM 1301 N N . GLY A 1 171 ? 2.791 10.565 3.013 1.00 91.69 171 GLY A N 1
ATOM 1302 C CA . GLY A 1 171 ? 2.252 11.419 4.065 1.00 91.69 171 GLY A CA 1
ATOM 1303 C C . GLY A 1 171 ? 0.740 11.611 4.039 1.00 91.69 171 GLY A C 1
ATOM 1304 O O . GLY A 1 171 ? 0.291 12.657 4.489 1.00 91.69 171 GLY A O 1
ATOM 1305 N N . LEU A 1 172 ? -0.024 10.661 3.486 1.00 91.38 172 LEU A N 1
ATOM 1306 C CA . LEU A 1 172 ? -1.494 10.679 3.364 1.00 91.38 172 LEU A CA 1
ATOM 1307 C C . LEU A 1 172 ? -2.065 11.957 2.737 1.00 91.38 172 LEU A C 1
ATOM 1309 O O . LEU A 1 172 ? -3.206 12.331 2.989 1.00 91.38 172 LEU A O 1
ATOM 1313 N N . THR A 1 173 ? -1.307 12.619 1.861 1.00 89.00 173 THR A N 1
ATOM 1314 C CA . THR A 1 173 ? -1.806 13.784 1.108 1.00 89.00 173 THR A CA 1
ATOM 1315 C C . THR A 1 173 ? -3.069 13.450 0.304 1.00 89.00 173 THR A C 1
ATOM 1317 O O . THR A 1 173 ? -3.940 14.299 0.135 1.00 89.00 173 THR A O 1
ATOM 1320 N N . THR A 1 174 ? -3.199 12.194 -0.131 1.00 88.75 174 THR A N 1
ATOM 1321 C CA . THR A 1 174 ? -4.424 11.598 -0.666 1.00 88.75 174 THR A CA 1
ATOM 1322 C C . THR A 1 174 ? -4.477 10.107 -0.329 1.00 88.75 174 THR A C 1
ATOM 1324 O O . THR A 1 174 ? -3.453 9.421 -0.356 1.00 88.75 174 THR A O 1
ATOM 1327 N N . ILE A 1 175 ? -5.675 9.585 -0.053 1.00 91.94 175 ILE A N 1
ATOM 1328 C CA . ILE A 1 175 ? -5.924 8.140 0.087 1.00 91.94 175 ILE A CA 1
ATOM 1329 C C . ILE A 1 175 ? -5.934 7.471 -1.294 1.00 91.94 175 ILE A C 1
ATOM 1331 O O . ILE A 1 175 ? -5.553 6.316 -1.450 1.00 91.94 175 ILE A O 1
ATOM 1335 N N . LYS A 1 176 ? -6.321 8.204 -2.337 1.00 93.56 176 LYS A N 1
ATOM 1336 C CA . LYS A 1 176 ? -6.586 7.658 -3.671 1.00 93.56 176 LYS A CA 1
ATOM 1337 C C . LYS A 1 176 ? -5.350 7.641 -4.571 1.00 93.56 176 LYS A C 1
ATOM 1339 O O . LYS A 1 176 ? -5.455 7.815 -5.780 1.00 93.56 176 LYS A O 1
ATOM 1344 N N . LYS A 1 177 ? -4.158 7.466 -4.004 1.00 92.88 177 LYS A N 1
ATOM 1345 C CA . LYS A 1 177 ? -2.900 7.515 -4.759 1.00 92.88 177 LYS A CA 1
ATOM 1346 C C . LYS A 1 177 ? -2.796 6.361 -5.762 1.00 92.88 177 LYS A C 1
ATOM 1348 O O . LYS A 1 177 ? -3.127 5.226 -5.428 1.00 92.88 177 LYS A O 1
ATOM 1353 N N . THR A 1 178 ? -2.277 6.655 -6.948 1.00 93.94 178 THR A N 1
ATOM 1354 C CA . THR A 1 178 ? -1.819 5.664 -7.932 1.00 93.94 178 THR A CA 1
ATOM 1355 C C . THR A 1 178 ? -0.305 5.794 -8.064 1.00 93.94 178 THR A C 1
ATOM 1357 O O . THR A 1 178 ? 0.210 6.915 -8.083 1.00 93.94 178 THR A O 1
ATOM 1360 N N . GLU A 1 179 ? 0.403 4.671 -8.145 1.00 90.62 179 GLU A N 1
ATOM 1361 C CA . GLU A 1 179 ? 1.839 4.650 -8.417 1.00 90.62 179 GLU A CA 1
ATOM 1362 C C . GLU A 1 179 ? 2.141 5.359 -9.741 1.00 90.62 179 GLU A C 1
ATOM 1364 O O . GLU A 1 179 ? 1.453 5.165 -10.746 1.00 90.62 179 GLU A O 1
ATOM 1369 N N . SER A 1 180 ? 3.192 6.178 -9.752 1.00 90.00 180 SER A N 1
ATOM 1370 C CA . SER A 1 180 ? 3.673 6.810 -10.978 1.00 90.00 180 SER A CA 1
ATOM 1371 C C . SER A 1 180 ? 4.896 6.071 -11.491 1.00 90.00 180 SER A C 1
ATOM 1373 O O . SER A 1 180 ? 5.933 6.042 -10.832 1.00 90.00 180 SER A O 1
ATOM 1375 N N . THR A 1 181 ? 4.802 5.534 -12.705 1.00 89.69 181 THR A N 1
ATOM 1376 C CA . THR A 1 181 ? 5.939 4.933 -13.417 1.00 89.69 181 THR A CA 1
ATOM 1377 C C . THR A 1 181 ? 6.558 5.877 -14.449 1.00 89.69 181 THR A C 1
ATOM 1379 O O . THR A 1 181 ? 7.281 5.445 -15.346 1.00 89.69 181 THR A O 1
ATOM 1382 N N . TYR A 1 182 ? 6.302 7.182 -14.323 1.00 92.88 182 TYR A N 1
ATOM 1383 C CA . TYR A 1 182 ? 6.922 8.205 -15.158 1.00 92.88 182 TYR A CA 1
ATOM 1384 C C . TYR A 1 182 ? 8.297 8.586 -14.595 1.00 92.88 182 TYR A C 1
ATOM 1386 O O . TYR A 1 182 ? 8.405 9.313 -13.605 1.00 92.88 182 TYR A O 1
ATOM 1394 N N . PHE A 1 183 ? 9.365 8.094 -15.226 1.00 92.94 183 PHE A N 1
ATOM 1395 C CA . PHE A 1 183 ? 10.737 8.286 -14.755 1.00 92.94 183 PHE A CA 1
ATOM 1396 C C . PHE A 1 183 ? 11.646 8.890 -15.825 1.00 92.94 183 PHE A C 1
ATOM 1398 O O . PHE A 1 183 ? 11.535 8.586 -17.012 1.00 92.94 183 PHE A O 1
ATOM 1405 N N . SER A 1 184 ? 12.595 9.716 -15.378 1.00 95.00 184 SER A N 1
ATOM 1406 C CA . SER A 1 184 ? 13.728 10.141 -16.206 1.00 95.00 184 SER A CA 1
ATOM 1407 C C . SER A 1 184 ? 14.724 8.993 -16.393 1.00 95.00 184 SER A C 1
ATOM 1409 O O . SER A 1 184 ? 14.789 8.090 -15.553 1.00 95.00 184 SER A O 1
ATOM 1411 N N . ALA A 1 185 ? 15.576 9.065 -17.420 1.00 95.94 185 ALA A N 1
ATOM 1412 C CA . ALA A 1 185 ? 16.646 8.088 -17.626 1.00 95.94 185 ALA A CA 1
ATOM 1413 C C . ALA A 1 185 ? 17.551 7.954 -16.386 1.00 95.94 185 ALA A C 1
ATOM 1415 O O . ALA A 1 185 ? 17.847 6.846 -15.937 1.00 95.94 185 ALA A O 1
ATOM 1416 N N . LYS A 1 186 ? 17.894 9.084 -15.752 1.00 96.31 186 LYS A N 1
ATOM 1417 C CA . LYS A 1 186 ? 18.655 9.118 -14.493 1.00 96.31 186 LYS A CA 1
ATOM 1418 C C . LYS A 1 186 ? 17.948 8.346 -13.375 1.00 96.31 186 LYS A C 1
ATOM 1420 O O . LYS A 1 186 ? 18.584 7.585 -12.649 1.00 96.31 186 LYS A O 1
ATOM 1425 N N . THR A 1 187 ? 16.634 8.520 -13.236 1.00 94.44 187 THR A N 1
ATOM 1426 C CA . THR A 1 187 ? 15.839 7.807 -12.227 1.00 94.44 187 THR A CA 1
ATOM 1427 C C . THR A 1 187 ? 15.760 6.310 -12.523 1.00 94.44 187 THR A C 1
ATOM 1429 O O . THR A 1 187 ? 15.880 5.516 -11.592 1.00 94.44 187 THR A O 1
ATOM 1432 N N . LEU A 1 188 ? 15.606 5.916 -13.792 1.00 95.25 188 LEU A N 1
ATOM 1433 C CA . LEU A 1 188 ? 15.598 4.508 -14.203 1.00 95.25 188 LEU A CA 1
ATOM 1434 C C . LEU A 1 188 ? 16.928 3.819 -13.881 1.00 95.25 188 LEU A C 1
ATOM 1436 O O . LEU A 1 188 ? 16.932 2.732 -13.308 1.00 95.25 188 LEU A O 1
ATOM 1440 N N . LEU A 1 189 ? 18.054 4.472 -14.172 1.00 95.69 189 LEU A N 1
ATOM 1441 C CA . LEU A 1 189 ? 19.382 3.948 -13.842 1.00 95.69 189 LEU A CA 1
ATOM 1442 C C . LEU A 1 189 ? 19.584 3.799 -12.327 1.00 95.69 189 LEU A C 1
ATOM 1444 O O . LEU A 1 189 ? 20.102 2.779 -11.880 1.00 95.69 189 LEU A O 1
ATOM 1448 N N . GLY A 1 190 ? 19.136 4.783 -11.540 1.00 93.44 190 GLY A N 1
ATOM 1449 C CA . GLY A 1 190 ? 19.282 4.766 -10.082 1.00 93.44 190 GLY A CA 1
ATOM 1450 C C . GLY A 1 190 ? 18.376 3.750 -9.378 1.00 93.44 190 GLY A C 1
ATOM 1451 O O . GLY A 1 190 ? 18.852 2.947 -8.583 1.00 93.44 190 GLY A O 1
ATOM 1452 N N . LYS A 1 191 ? 17.067 3.759 -9.668 1.00 89.56 191 LYS A N 1
ATOM 1453 C CA . LYS A 1 191 ? 16.081 2.897 -8.985 1.00 89.56 191 LYS A CA 1
ATOM 1454 C C . LYS A 1 191 ? 16.016 1.482 -9.552 1.00 89.56 191 LYS A C 1
ATOM 1456 O O . LYS A 1 191 ? 15.706 0.532 -8.839 1.00 89.56 191 LYS A O 1
ATOM 1461 N N . PHE A 1 192 ? 16.279 1.338 -10.845 1.00 92.81 192 PHE A N 1
ATOM 1462 C CA . PHE A 1 192 ? 16.042 0.110 -11.594 1.00 92.81 192 PHE A CA 1
ATOM 1463 C C . PHE A 1 192 ? 17.304 -0.354 -12.327 1.00 92.81 192 PHE A C 1
ATOM 1465 O O . PHE A 1 192 ? 17.211 -0.999 -13.368 1.00 92.81 192 PHE A O 1
ATOM 1472 N N . GLY A 1 193 ? 18.491 -0.106 -11.761 1.00 92.81 193 GLY A N 1
ATOM 1473 C CA . GLY A 1 193 ? 19.783 -0.492 -12.348 1.00 92.81 193 GLY A CA 1
ATOM 1474 C C . GLY A 1 193 ? 19.959 -1.999 -12.601 1.00 92.81 193 GLY A C 1
ATOM 1475 O O . GLY A 1 193 ? 20.821 -2.402 -13.385 1.00 92.81 193 GLY A O 1
ATOM 1476 N N . ARG A 1 194 ? 19.111 -2.852 -12.003 1.00 93.62 194 ARG A N 1
ATOM 1477 C CA . ARG A 1 194 ? 18.996 -4.278 -12.373 1.00 93.62 194 ARG A CA 1
ATOM 1478 C C . ARG A 1 194 ? 18.464 -4.489 -13.796 1.00 93.62 194 ARG A C 1
ATOM 1480 O O . ARG A 1 194 ? 18.814 -5.477 -14.426 1.00 93.62 194 ARG A O 1
ATOM 1487 N N . TYR A 1 195 ? 17.631 -3.575 -14.286 1.00 95.19 195 TYR A N 1
ATOM 1488 C CA . TYR A 1 195 ? 16.995 -3.622 -15.600 1.00 95.19 195 TYR A CA 1
ATOM 1489 C C . TYR A 1 195 ? 17.673 -2.695 -16.612 1.00 95.19 195 TYR A C 1
ATOM 1491 O O . TYR A 1 195 ? 17.701 -3.026 -17.791 1.00 95.19 195 TYR A O 1
ATOM 1499 N N . PHE A 1 196 ? 18.226 -1.561 -16.172 1.00 97.00 196 PHE A N 1
ATOM 1500 C CA . PHE A 1 196 ? 18.736 -0.513 -17.061 1.00 97.00 196 PHE A CA 1
ATOM 1501 C C . PHE A 1 196 ? 20.251 -0.321 -16.974 1.00 97.00 196 PHE A C 1
ATOM 1503 O O . PHE A 1 196 ? 20.869 -0.539 -15.930 1.00 97.00 196 PHE A O 1
ATOM 1510 N N . SER A 1 197 ? 20.850 0.114 -18.083 1.00 97.12 197 SER A N 1
ATOM 1511 C CA . SER A 1 197 ? 22.235 0.589 -18.153 1.00 97.12 197 SER A CA 1
ATOM 1512 C C . SER A 1 197 ? 22.384 1.598 -19.290 1.00 97.12 197 SER A C 1
ATOM 1514 O O . SER A 1 197 ? 21.712 1.466 -20.307 1.00 97.12 197 SER A O 1
ATOM 1516 N N . SER A 1 198 ? 23.258 2.591 -19.126 1.00 96.44 198 SER A N 1
ATOM 1517 C CA . SER A 1 198 ? 23.646 3.519 -20.196 1.00 96.44 198 SER A CA 1
ATOM 1518 C C . SER A 1 198 ? 24.775 2.977 -21.078 1.00 96.44 198 SER A C 1
ATOM 1520 O O . SER A 1 198 ? 25.128 3.621 -22.056 1.00 96.44 198 SER A O 1
ATOM 1522 N N . ASP A 1 199 ? 25.367 1.835 -20.719 1.00 96.56 199 ASP A N 1
ATOM 1523 C CA . ASP A 1 199 ? 26.426 1.179 -21.485 1.00 96.56 199 ASP A CA 1
ATOM 1524 C C . ASP A 1 199 ? 25.805 0.239 -22.536 1.00 96.56 199 ASP A C 1
ATOM 1526 O O . ASP A 1 199 ? 25.161 -0.744 -22.142 1.00 96.56 199 ASP A O 1
ATOM 1530 N N . PRO A 1 200 ? 26.004 0.490 -23.848 1.00 96.12 200 PRO A N 1
ATOM 1531 C CA . PRO A 1 200 ? 25.489 -0.368 -24.911 1.00 96.12 200 PRO A CA 1
ATOM 1532 C C . PRO A 1 200 ? 25.911 -1.834 -24.790 1.00 96.12 200 PRO A C 1
ATOM 1534 O O . PRO A 1 200 ? 25.123 -2.725 -25.098 1.00 96.12 200 PRO A O 1
ATOM 1537 N N . VAL A 1 201 ? 27.100 -2.113 -24.241 1.00 96.75 201 VAL A N 1
ATOM 1538 C CA . VAL A 1 201 ? 27.593 -3.487 -24.035 1.00 96.75 201 VAL A CA 1
ATOM 1539 C C . VAL A 1 201 ? 26.698 -4.267 -23.067 1.00 96.75 201 VAL A C 1
ATOM 1541 O O . VAL A 1 201 ? 26.574 -5.490 -23.147 1.00 96.75 201 VAL A O 1
ATOM 1544 N N . MET A 1 202 ? 26.055 -3.581 -22.121 1.00 97.00 202 MET A N 1
ATOM 1545 C CA . MET A 1 202 ? 25.149 -4.221 -21.169 1.00 97.00 202 MET A CA 1
ATOM 1546 C C . MET A 1 202 ? 23.780 -4.534 -21.779 1.00 97.00 202 MET A C 1
ATOM 1548 O O . MET A 1 202 ? 23.046 -5.350 -21.213 1.00 97.00 202 MET A O 1
ATOM 1552 N N . TRP A 1 203 ? 23.424 -3.923 -22.913 1.00 95.50 203 TRP A N 1
ATOM 1553 C CA . TRP A 1 203 ? 22.156 -4.192 -23.591 1.00 95.50 203 TRP A CA 1
ATOM 1554 C C . TRP A 1 203 ? 22.150 -5.581 -24.223 1.00 95.50 203 TRP A C 1
ATOM 1556 O O . TRP A 1 203 ? 21.195 -6.336 -24.029 1.00 95.50 203 TRP A O 1
ATOM 1566 N N . ASP A 1 204 ? 23.275 -5.977 -24.822 1.00 93.25 204 ASP A N 1
ATOM 1567 C CA . ASP A 1 204 ? 23.497 -7.337 -25.330 1.00 93.25 204 ASP A CA 1
ATOM 1568 C C . ASP A 1 204 ? 23.466 -8.389 -24.208 1.00 93.25 204 ASP A C 1
ATOM 1570 O O . ASP A 1 204 ? 23.138 -9.553 -24.427 1.00 93.25 204 ASP A O 1
ATOM 1574 N N . LYS A 1 205 ? 23.737 -7.968 -22.965 1.00 94.81 205 LYS A N 1
ATOM 1575 C CA . LYS A 1 205 ? 23.644 -8.800 -21.752 1.00 94.81 205 LYS A CA 1
ATOM 1576 C C . LYS A 1 205 ? 22.252 -8.783 -21.109 1.00 94.81 205 LYS A C 1
ATOM 1578 O O . LYS A 1 205 ? 22.077 -9.282 -19.998 1.00 94.81 205 LYS A O 1
ATOM 1583 N N . GLY A 1 206 ? 21.258 -8.204 -21.781 1.00 94.25 206 GLY A N 1
ATOM 1584 C CA . GLY A 1 206 ? 19.852 -8.230 -21.380 1.00 94.25 206 GLY A CA 1
ATOM 1585 C C . GLY A 1 206 ? 19.362 -7.009 -20.599 1.00 94.25 206 GLY A C 1
ATOM 1586 O O . GLY A 1 206 ? 18.153 -6.913 -20.356 1.00 94.25 206 GLY A O 1
ATOM 1587 N N . LYS A 1 207 ? 20.237 -6.054 -20.243 1.00 96.75 207 LYS A N 1
ATOM 1588 C CA . LYS A 1 207 ? 19.785 -4.755 -19.717 1.00 96.75 207 LYS A CA 1
ATOM 1589 C C . LYS A 1 207 ? 19.151 -3.918 -20.830 1.00 96.75 207 LYS A C 1
ATOM 1591 O O . LYS A 1 207 ? 19.222 -4.253 -22.007 1.00 96.75 207 LYS A O 1
ATOM 1596 N N . LYS A 1 208 ? 18.467 -2.844 -20.455 1.00 97.19 208 LYS A N 1
ATOM 1597 C CA . LYS A 1 208 ? 17.734 -1.968 -21.371 1.00 97.19 208 LYS A CA 1
ATOM 1598 C C . LYS A 1 208 ? 18.357 -0.579 -21.412 1.00 97.19 208 LYS A C 1
ATOM 1600 O O . LYS A 1 208 ? 18.797 -0.076 -20.374 1.00 97.19 208 LYS A O 1
ATOM 1605 N N . ASN A 1 209 ? 18.346 0.032 -22.594 1.00 97.06 209 ASN A N 1
ATOM 1606 C CA . ASN A 1 209 ? 18.639 1.448 -22.753 1.00 97.06 209 ASN A CA 1
ATOM 1607 C C . ASN A 1 209 ? 17.534 2.260 -22.047 1.00 97.06 209 ASN A C 1
ATOM 1609 O O . ASN A 1 209 ? 16.366 2.106 -22.410 1.00 97.06 209 ASN A O 1
ATOM 1613 N N . PRO A 1 210 ? 17.842 3.090 -21.034 1.00 96.81 210 PRO A N 1
ATOM 1614 C CA . PRO A 1 210 ? 16.826 3.878 -20.343 1.00 96.81 210 PRO A CA 1
ATOM 1615 C C . PRO A 1 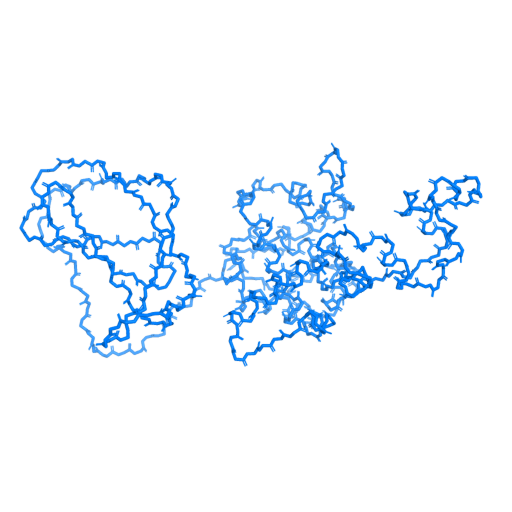210 ? 16.099 4.868 -21.264 1.00 96.81 210 PRO A C 1
ATOM 1617 O O . PRO A 1 210 ? 14.906 5.090 -21.062 1.00 96.81 210 PRO A O 1
ATOM 1620 N N . ASP A 1 211 ? 16.761 5.414 -22.288 1.00 96.31 211 ASP A N 1
ATOM 1621 C CA . ASP A 1 211 ? 16.175 6.439 -23.165 1.00 96.31 211 ASP A CA 1
ATOM 1622 C C . ASP A 1 211 ? 15.009 5.898 -24.008 1.00 96.31 211 ASP A C 1
ATOM 1624 O O . ASP A 1 211 ? 14.067 6.625 -24.305 1.00 96.31 211 ASP A O 1
ATOM 1628 N N . GLU A 1 212 ? 14.984 4.591 -24.291 1.00 96.31 212 GLU A N 1
ATOM 1629 C CA . GLU A 1 212 ? 13.867 3.922 -24.980 1.00 96.31 212 GLU A CA 1
ATOM 1630 C C . GLU A 1 212 ? 12.608 3.740 -24.114 1.00 96.31 212 GLU A C 1
ATOM 1632 O O . GLU A 1 212 ? 11.592 3.202 -24.578 1.00 96.31 212 GLU A O 1
ATOM 1637 N N . TYR A 1 213 ? 12.697 4.076 -22.829 1.00 96.38 213 TYR A N 1
ATOM 1638 C CA . TYR A 1 213 ? 11.631 3.900 -21.845 1.00 96.38 213 TYR A CA 1
ATOM 1639 C C . TYR A 1 213 ? 11.162 5.234 -21.261 1.00 96.38 213 TYR A C 1
ATOM 1641 O O . TYR A 1 213 ? 10.046 5.301 -20.743 1.00 96.38 213 TYR A O 1
ATOM 1649 N N . VAL A 1 214 ? 11.968 6.297 -21.359 1.00 95.44 214 VAL A N 1
ATOM 1650 C CA . VAL A 1 214 ? 11.577 7.645 -20.925 1.00 95.44 214 VAL A CA 1
ATOM 1651 C C . VAL A 1 214 ? 10.286 8.064 -21.628 1.00 95.44 214 VAL A C 1
ATOM 1653 O O . VAL A 1 214 ? 10.122 7.884 -22.831 1.00 95.44 214 VAL A O 1
ATOM 1656 N N . GLY A 1 215 ? 9.342 8.604 -20.856 1.00 92.25 215 GLY A N 1
ATOM 1657 C CA . GLY A 1 215 ? 8.037 9.018 -21.373 1.00 92.25 215 GLY A CA 1
ATOM 1658 C C . GLY A 1 215 ? 7.064 7.870 -21.666 1.00 92.25 215 GLY A C 1
ATOM 1659 O O . GLY A 1 215 ? 5.947 8.140 -22.093 1.00 92.25 215 GLY A O 1
ATOM 1660 N N . ASN A 1 216 ? 7.437 6.609 -21.406 1.00 95.19 216 ASN A N 1
ATOM 1661 C CA . ASN A 1 216 ? 6.573 5.446 -21.622 1.00 95.19 216 ASN A CA 1
ATOM 1662 C C . ASN A 1 216 ? 6.301 4.678 -20.305 1.00 95.19 216 ASN A C 1
ATOM 1664 O O . ASN A 1 216 ? 6.913 3.636 -20.043 1.00 95.19 216 ASN A O 1
ATOM 1668 N N . PRO A 1 217 ? 5.394 5.193 -19.448 1.00 94.44 217 PRO A N 1
ATOM 1669 C CA . PRO A 1 217 ? 5.140 4.641 -18.115 1.00 94.44 217 PRO A CA 1
ATOM 1670 C C . PRO A 1 217 ? 4.586 3.211 -18.144 1.00 94.44 217 PRO A C 1
ATOM 1672 O O . PRO A 1 217 ? 4.936 2.406 -17.278 1.00 94.44 217 PRO A O 1
ATOM 1675 N N . GLU A 1 218 ? 3.786 2.861 -19.152 1.00 95.69 218 GLU A N 1
ATOM 1676 C CA . GLU A 1 218 ? 3.266 1.504 -19.334 1.00 95.69 218 GLU A CA 1
ATOM 1677 C C . GLU A 1 218 ? 4.392 0.511 -19.652 1.00 95.69 218 GLU A C 1
ATOM 1679 O O . GLU A 1 218 ? 4.508 -0.535 -19.007 1.00 95.69 218 GLU A O 1
ATOM 1684 N N . LYS A 1 219 ? 5.284 0.853 -20.593 1.00 96.44 219 LYS A N 1
ATOM 1685 C CA . LYS A 1 219 ? 6.442 0.015 -20.942 1.00 96.44 219 LYS A CA 1
ATOM 1686 C C . LYS A 1 219 ? 7.366 -0.191 -19.738 1.00 96.44 219 LYS A C 1
ATOM 1688 O O . LYS A 1 219 ? 7.861 -1.299 -19.524 1.00 96.44 219 LYS A O 1
ATOM 1693 N N . ILE A 1 220 ? 7.558 0.847 -18.921 1.00 96.19 220 ILE A N 1
ATOM 1694 C CA . ILE A 1 220 ? 8.307 0.759 -17.659 1.00 96.19 220 ILE A CA 1
ATOM 1695 C C . ILE A 1 220 ? 7.606 -0.185 -16.675 1.00 96.19 220 ILE A C 1
ATOM 1697 O O . ILE A 1 220 ? 8.245 -1.094 -16.140 1.00 96.19 220 ILE A O 1
ATOM 1701 N N . ALA A 1 221 ? 6.307 0.001 -16.438 1.00 95.81 221 ALA A N 1
ATOM 1702 C CA . ALA A 1 221 ? 5.552 -0.792 -15.471 1.00 95.81 221 ALA A CA 1
ATOM 1703 C C . ALA A 1 221 ? 5.532 -2.280 -15.848 1.00 95.81 221 ALA A C 1
ATOM 1705 O O . ALA A 1 221 ? 5.804 -3.145 -15.013 1.00 95.81 221 ALA A O 1
ATOM 1706 N N . ASN A 1 222 ? 5.313 -2.580 -17.129 1.00 96.69 222 ASN A N 1
ATOM 1707 C CA . ASN A 1 222 ? 5.345 -3.940 -17.657 1.00 96.69 222 ASN A CA 1
ATOM 1708 C C . ASN A 1 222 ? 6.723 -4.597 -17.504 1.00 96.69 222 ASN A C 1
ATOM 1710 O O . ASN A 1 222 ? 6.796 -5.769 -17.133 1.00 96.69 222 ASN A O 1
ATOM 1714 N N . LEU A 1 223 ? 7.820 -3.855 -17.694 1.00 95.19 223 LEU A N 1
ATOM 1715 C CA . LEU A 1 223 ? 9.170 -4.377 -17.465 1.00 95.19 223 LEU A CA 1
ATOM 1716 C C . LEU A 1 223 ? 9.444 -4.656 -15.978 1.00 95.19 223 LEU A C 1
ATOM 1718 O O . LEU A 1 223 ? 10.008 -5.694 -15.630 1.00 95.19 223 LEU A O 1
ATOM 1722 N N . VAL A 1 224 ? 9.076 -3.723 -15.095 1.00 92.56 224 VAL A N 1
ATOM 1723 C CA . VAL A 1 224 ? 9.452 -3.770 -13.673 1.00 92.56 224 VAL A CA 1
ATOM 1724 C C . VAL A 1 224 ? 8.569 -4.727 -12.868 1.00 92.56 224 VAL A C 1
ATOM 1726 O O . VAL A 1 224 ? 9.088 -5.430 -11.988 1.00 92.56 224 VAL A O 1
ATOM 1729 N N . TYR A 1 225 ? 7.267 -4.761 -13.165 1.00 92.56 225 TYR A N 1
ATOM 1730 C CA . TYR A 1 225 ? 6.244 -5.458 -12.380 1.00 92.56 225 TYR A CA 1
ATOM 1731 C C . TYR A 1 225 ? 5.580 -6.627 -13.110 1.00 92.56 225 TYR A C 1
ATOM 1733 O O . TYR A 1 225 ? 4.921 -7.427 -12.452 1.00 92.56 225 TYR A O 1
ATOM 1741 N N . GLY A 1 226 ? 5.760 -6.790 -14.425 1.00 93.25 226 GLY A N 1
ATOM 1742 C CA . GLY A 1 226 ? 5.009 -7.764 -15.234 1.00 93.25 226 GLY A CA 1
ATOM 1743 C C . GLY A 1 226 ? 5.204 -9.247 -14.885 1.00 93.25 226 GLY A C 1
ATOM 1744 O O . GLY A 1 226 ? 4.519 -10.084 -15.452 1.00 93.25 226 GLY A O 1
ATOM 1745 N N . LYS A 1 227 ? 6.117 -9.581 -13.964 1.00 91.31 227 LYS A N 1
ATOM 1746 C CA . LYS A 1 227 ? 6.360 -10.948 -13.457 1.00 91.31 227 LYS A CA 1
ATOM 1747 C C . LYS A 1 227 ? 6.340 -11.036 -11.925 1.00 91.31 227 LYS A C 1
ATOM 1749 O O . LYS A 1 227 ? 6.992 -11.898 -11.343 1.00 91.31 227 LYS A O 1
ATOM 1754 N N . LYS A 1 228 ? 5.696 -10.078 -11.255 1.00 90.25 228 LYS A N 1
ATOM 1755 C CA . LYS A 1 228 ? 5.608 -9.996 -9.789 1.00 90.25 228 LYS A CA 1
ATOM 1756 C C . LYS A 1 228 ? 4.161 -10.157 -9.336 1.00 90.25 228 LYS A C 1
ATOM 1758 O O . LYS A 1 228 ? 3.262 -9.744 -10.058 1.00 90.25 228 LYS A O 1
ATOM 1763 N N . ASN A 1 229 ? 3.950 -10.687 -8.131 1.00 87.81 229 ASN A N 1
ATOM 1764 C CA . ASN A 1 229 ? 2.644 -10.697 -7.454 1.00 87.81 229 ASN A CA 1
ATOM 1765 C C . ASN A 1 229 ? 1.495 -11.228 -8.344 1.00 87.81 229 ASN A C 1
ATOM 1767 O O . ASN A 1 229 ? 0.443 -10.596 -8.456 1.00 87.81 229 ASN A O 1
ATOM 1771 N N . GLY A 1 230 ? 1.740 -12.335 -9.051 1.00 91.81 230 GLY A N 1
ATOM 1772 C CA . GLY A 1 230 ? 0.750 -12.961 -9.936 1.00 91.81 230 GLY A CA 1
ATOM 1773 C C . GLY A 1 230 ? 0.639 -12.403 -11.347 1.00 91.81 230 GLY A C 1
ATOM 1774 O O . GLY A 1 230 ? -0.089 -12.961 -12.169 1.00 91.81 230 GLY A O 1
ATOM 1775 N N . ASN A 1 231 ? 1.348 -11.314 -11.654 1.00 92.56 231 ASN A N 1
ATOM 1776 C CA . ASN A 1 231 ? 1.383 -10.768 -13.006 1.00 92.56 231 ASN A CA 1
ATOM 1777 C C . ASN A 1 231 ? 1.996 -11.802 -13.954 1.00 92.56 231 ASN A C 1
ATOM 1779 O O . ASN A 1 231 ? 3.114 -12.278 -13.732 1.00 92.56 231 ASN A O 1
ATOM 1783 N N . LYS A 1 232 ? 1.238 -12.164 -14.990 1.00 92.12 232 LYS A N 1
ATOM 1784 C CA . LYS A 1 232 ? 1.580 -13.253 -15.915 1.00 92.12 232 LYS A CA 1
ATOM 1785 C C . LYS A 1 232 ? 1.213 -12.967 -17.365 1.00 92.12 232 LYS A C 1
ATOM 1787 O O . LYS A 1 232 ? 1.808 -13.571 -18.256 1.00 92.12 232 LYS A O 1
ATOM 1792 N N . TYR A 1 233 ? 0.270 -12.060 -17.614 1.00 93.00 233 TYR A N 1
ATOM 1793 C CA . TYR A 1 233 ? -0.122 -11.678 -18.966 1.00 93.00 233 TYR A CA 1
ATOM 1794 C C . TYR A 1 233 ? 0.577 -10.387 -19.413 1.00 93.00 233 TYR A C 1
ATOM 1796 O O . TYR A 1 233 ? 0.941 -9.550 -18.578 1.00 93.00 233 TYR A O 1
ATOM 1804 N N . PRO A 1 234 ? 0.772 -10.195 -20.730 1.00 90.88 234 PRO A N 1
ATOM 1805 C CA . PRO A 1 234 ? 1.200 -8.909 -21.267 1.00 90.88 234 PRO A CA 1
ATOM 1806 C C . PRO A 1 234 ? 0.286 -7.782 -20.766 1.00 90.88 234 PRO A C 1
ATOM 1808 O O . PRO A 1 234 ? -0.932 -7.920 -20.798 1.00 90.88 234 PRO A O 1
ATOM 1811 N N . GLY A 1 235 ? 0.871 -6.680 -20.294 1.00 93.38 235 GLY A N 1
ATOM 1812 C CA . GLY A 1 235 ? 0.116 -5.538 -19.761 1.00 93.38 235 GLY A CA 1
ATOM 1813 C C . GLY A 1 235 ? -0.155 -5.581 -18.252 1.00 93.38 235 GLY A C 1
ATOM 1814 O O . GLY A 1 235 ? -0.439 -4.538 -17.667 1.00 93.38 235 GLY A O 1
ATOM 1815 N N . ASP A 1 236 ? 0.000 -6.732 -17.585 1.00 93.94 236 ASP A N 1
ATOM 1816 C CA . ASP A 1 236 ? -0.319 -6.868 -16.153 1.00 93.94 236 ASP A CA 1
ATOM 1817 C C . ASP A 1 236 ? 0.482 -5.916 -15.260 1.00 93.94 236 ASP A C 1
ATOM 1819 O O . ASP A 1 236 ? -0.033 -5.401 -14.267 1.00 93.94 236 ASP A O 1
ATOM 1823 N N . GLY A 1 237 ? 1.747 -5.670 -15.610 1.00 94.31 237 GLY A N 1
ATOM 1824 C CA . GLY A 1 237 ? 2.609 -4.791 -14.825 1.00 94.31 237 GLY A CA 1
ATOM 1825 C C . GLY A 1 237 ? 2.086 -3.357 -14.769 1.00 94.31 237 GLY A C 1
ATOM 1826 O O . GLY A 1 237 ? 2.242 -2.710 -13.739 1.00 94.31 237 GLY A O 1
ATOM 1827 N N . TRP A 1 238 ? 1.448 -2.886 -15.843 1.00 96.12 238 TRP A N 1
ATOM 1828 C CA . 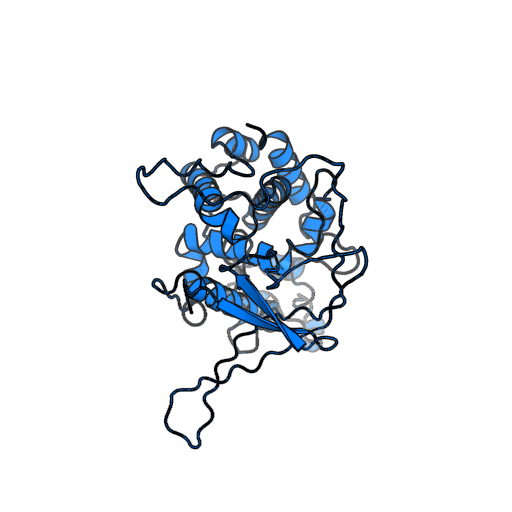TRP A 1 238 ? 0.770 -1.590 -15.907 1.00 96.12 238 TRP A CA 1
ATOM 1829 C C . TRP A 1 238 ? -0.656 -1.635 -15.351 1.00 96.12 238 TRP A C 1
ATOM 1831 O O . TRP A 1 238 ? -1.063 -0.757 -14.593 1.00 96.12 238 TRP A O 1
ATOM 1841 N N . MET A 1 239 ? -1.415 -2.677 -15.684 1.00 95.12 239 MET A N 1
ATOM 1842 C CA . MET A 1 239 ? -2.811 -2.810 -15.272 1.00 95.12 239 MET A CA 1
ATOM 1843 C C . MET A 1 239 ? -2.944 -2.843 -13.738 1.00 95.12 239 MET A C 1
ATOM 1845 O O . MET A 1 239 ? -3.748 -2.107 -13.156 1.00 95.12 239 MET A O 1
ATOM 1849 N N . PHE A 1 240 ? -2.076 -3.607 -13.066 1.00 95.75 240 PHE A N 1
ATOM 1850 C CA . PHE A 1 240 ? -2.090 -3.823 -11.614 1.00 95.75 240 PHE A CA 1
ATOM 1851 C C . PHE A 1 240 ? -0.959 -3.088 -10.881 1.00 95.75 240 PHE A C 1
ATOM 1853 O O . PHE A 1 240 ? -0.362 -3.631 -9.947 1.00 95.75 240 PHE A O 1
ATOM 1860 N N . ILE A 1 241 ? -0.658 -1.854 -11.297 1.00 95.75 241 ILE A N 1
ATOM 1861 C CA . ILE A 1 241 ? 0.218 -0.935 -10.550 1.00 95.75 241 ILE A CA 1
ATOM 1862 C C . ILE A 1 241 ? -0.308 -0.647 -9.136 1.00 95.75 241 ILE A C 1
ATOM 1864 O O . ILE A 1 241 ? -1.482 -0.869 -8.836 1.00 95.75 241 ILE A O 1
ATOM 1868 N N . GLY A 1 242 ? 0.564 -0.127 -8.273 1.00 96.44 242 GLY A N 1
ATOM 1869 C CA . GLY A 1 242 ? 0.226 0.237 -6.898 1.00 96.44 242 GLY A CA 1
ATOM 1870 C C . GLY A 1 242 ? -0.924 1.237 -6.809 1.00 96.44 242 GLY A C 1
ATOM 1871 O O . GLY A 1 242 ? -0.911 2.277 -7.472 1.00 96.44 242 GLY A O 1
ATOM 1872 N N . ARG A 1 243 ? -1.934 0.930 -5.987 1.00 97.38 243 ARG A N 1
ATOM 1873 C CA . ARG A 1 243 ? -3.071 1.824 -5.710 1.00 97.38 243 ARG A CA 1
ATOM 1874 C C . ARG A 1 243 ? -3.402 1.880 -4.222 1.00 97.38 243 ARG A C 1
ATOM 1876 O O . ARG A 1 243 ? -3.270 0.896 -3.497 1.00 97.38 243 ARG A O 1
ATOM 1883 N N . GLY A 1 244 ? -3.868 3.045 -3.786 1.00 96.62 244 GLY A N 1
ATOM 1884 C CA . GLY A 1 244 ? -4.295 3.296 -2.414 1.00 96.62 244 GLY A CA 1
ATOM 1885 C C . GLY A 1 244 ? -3.141 3.495 -1.421 1.00 96.62 244 GLY A C 1
ATOM 1886 O O . GLY A 1 244 ? -1.968 3.511 -1.814 1.00 96.62 244 GLY A O 1
ATOM 1887 N N . PRO A 1 245 ? -3.457 3.657 -0.125 1.00 96.56 245 PRO A N 1
ATOM 1888 C CA . PRO A 1 245 ? -2.468 3.987 0.895 1.00 96.56 245 PRO A CA 1
ATOM 1889 C C . PRO A 1 245 ? -1.390 2.924 1.096 1.00 96.56 245 PRO A C 1
ATOM 1891 O O . PRO A 1 245 ? -0.233 3.300 1.209 1.00 96.56 245 PRO A O 1
ATOM 1894 N N . ILE A 1 246 ? -1.736 1.629 1.085 1.00 94.44 246 ILE A N 1
ATOM 1895 C CA . ILE A 1 246 ? -0.757 0.528 1.205 1.00 94.44 246 ILE A CA 1
ATOM 1896 C C . ILE A 1 246 ? -0.073 0.165 -0.126 1.00 94.44 246 ILE A C 1
ATOM 1898 O O . ILE A 1 246 ? 0.744 -0.747 -0.164 1.00 94.44 246 ILE A O 1
ATOM 1902 N N . GLN A 1 247 ? -0.433 0.832 -1.231 1.00 95.00 247 GLN A N 1
ATOM 1903 C CA . GLN A 1 247 ? 0.049 0.509 -2.579 1.00 95.00 247 GLN A CA 1
ATOM 1904 C C . GLN A 1 247 ? -0.232 -0.951 -2.996 1.00 95.00 247 GLN A C 1
ATOM 1906 O O . GLN A 1 247 ? 0.668 -1.697 -3.393 1.00 95.00 247 GLN A O 1
ATOM 1911 N N . LEU A 1 248 ? -1.508 -1.361 -2.969 1.00 96.19 248 LEU A N 1
ATOM 1912 C CA . LEU A 1 248 ? -1.938 -2.686 -3.434 1.00 96.19 248 LEU A CA 1
ATOM 1913 C C . LEU A 1 248 ? -1.474 -2.908 -4.885 1.00 96.19 248 LEU A C 1
ATOM 1915 O O . LEU A 1 248 ? -1.843 -2.135 -5.768 1.00 96.19 248 LEU A O 1
ATOM 1919 N N . THR A 1 249 ? -0.665 -3.947 -5.124 1.00 96.00 249 THR A N 1
ATOM 1920 C CA . THR A 1 249 ? 0.039 -4.162 -6.404 1.00 96.00 249 THR A CA 1
ATOM 1921 C C . THR A 1 249 ? -0.005 -5.626 -6.843 1.00 96.00 249 THR A C 1
ATOM 1923 O O . THR A 1 249 ? 0.319 -6.519 -6.054 1.00 96.00 249 THR A O 1
ATOM 1926 N N . GLY A 1 250 ? -0.283 -5.859 -8.127 1.00 96.56 250 GLY A N 1
ATOM 1927 C CA . GLY A 1 250 ? -0.214 -7.165 -8.787 1.00 96.56 250 GLY A CA 1
ATOM 1928 C C . GLY A 1 250 ? -1.537 -7.922 -8.861 1.00 96.56 250 GLY A C 1
ATOM 1929 O O . GLY A 1 250 ? -2.378 -7.831 -7.968 1.00 96.56 250 GLY A O 1
ATOM 1930 N N . ARG A 1 251 ? -1.707 -8.689 -9.939 1.00 95.25 251 ARG A N 1
ATOM 1931 C CA . ARG A 1 251 ? -2.940 -9.404 -10.289 1.00 95.25 251 ARG A CA 1
ATOM 1932 C C . ARG A 1 251 ? -3.474 -10.292 -9.167 1.00 95.25 251 ARG A C 1
ATOM 1934 O O . ARG A 1 251 ? -4.680 -10.271 -8.924 1.00 95.25 251 ARG A O 1
ATOM 1941 N N . ASP A 1 252 ? -2.615 -11.046 -8.481 1.00 95.19 252 ASP A N 1
ATOM 1942 C CA . ASP A 1 252 ? -3.064 -11.957 -7.416 1.00 95.19 252 ASP A CA 1
ATOM 1943 C C . ASP A 1 252 ? -3.693 -11.173 -6.262 1.00 95.19 252 ASP A C 1
ATOM 1945 O O . ASP A 1 252 ? -4.778 -11.513 -5.794 1.00 95.19 252 ASP A O 1
ATOM 1949 N N . ASN A 1 253 ? -3.067 -10.059 -5.873 1.00 96.38 253 ASN A N 1
ATOM 1950 C CA . ASN A 1 253 ? -3.567 -9.188 -4.814 1.00 96.38 253 ASN A CA 1
ATOM 1951 C C . ASN A 1 253 ? -4.891 -8.514 -5.197 1.00 96.38 253 ASN A C 1
ATOM 1953 O O . ASN A 1 253 ? -5.807 -8.467 -4.381 1.00 96.38 253 ASN A O 1
ATOM 1957 N N . TYR A 1 254 ? -5.025 -8.033 -6.437 1.00 97.44 254 TYR A N 1
ATOM 1958 C CA . TYR A 1 254 ? -6.286 -7.455 -6.925 1.00 97.44 254 TYR A CA 1
ATOM 1959 C C . TYR A 1 254 ? -7.408 -8.500 -6.958 1.00 97.44 254 TYR A C 1
ATOM 1961 O O . TYR A 1 254 ? -8.527 -8.214 -6.539 1.00 97.44 254 TYR A O 1
ATOM 1969 N N . THR A 1 255 ? -7.098 -9.724 -7.396 1.00 96.12 255 THR A N 1
ATOM 1970 C CA . THR A 1 255 ? -8.057 -10.841 -7.450 1.00 96.12 255 THR A CA 1
ATOM 1971 C C . THR A 1 255 ? -8.516 -11.243 -6.058 1.00 96.12 255 THR A C 1
ATOM 1973 O O . THR A 1 255 ? -9.714 -11.368 -5.805 1.00 96.12 255 THR A O 1
ATOM 1976 N N . ALA A 1 256 ? -7.575 -11.408 -5.132 1.00 96.56 256 ALA A N 1
ATOM 1977 C CA . ALA A 1 256 ? -7.888 -11.789 -3.766 1.00 96.56 256 ALA A CA 1
ATOM 1978 C C . ALA A 1 256 ? -8.682 -10.689 -3.039 1.00 96.56 256 ALA A C 1
ATOM 1980 O O . ALA A 1 256 ? -9.677 -10.996 -2.378 1.00 96.56 256 ALA A O 1
ATOM 1981 N N . PHE A 1 257 ? -8.324 -9.413 -3.234 1.00 97.56 257 PHE A N 1
ATOM 1982 C CA . PHE A 1 257 ? -9.086 -8.294 -2.682 1.00 97.56 257 PHE A CA 1
ATOM 1983 C C . PHE A 1 257 ? -10.500 -8.207 -3.265 1.00 97.56 257 PHE A C 1
ATOM 1985 O O . PHE A 1 257 ? -11.447 -8.019 -2.505 1.00 97.56 257 PHE A O 1
ATOM 1992 N N . GLN A 1 258 ? -10.671 -8.394 -4.580 1.00 97.38 258 GLN A N 1
ATOM 1993 C CA . GLN A 1 258 ? -11.995 -8.446 -5.206 1.00 97.38 258 GLN A CA 1
ATOM 1994 C C . GLN A 1 258 ? -12.866 -9.517 -4.562 1.00 97.38 258 GLN A C 1
ATOM 1996 O O . GLN A 1 258 ? -13.965 -9.215 -4.106 1.00 97.38 258 GLN A O 1
ATOM 2001 N N . ASN A 1 259 ? -12.364 -10.752 -4.486 1.00 94.31 259 ASN A N 1
ATOM 2002 C CA . ASN A 1 259 ? -13.107 -11.869 -3.910 1.00 94.31 259 ASN A CA 1
ATOM 2003 C C . ASN A 1 259 ? -13.509 -11.576 -2.460 1.00 94.31 259 ASN A C 1
ATOM 2005 O O . ASN A 1 259 ? -14.661 -11.778 -2.079 1.00 94.31 259 ASN A O 1
ATOM 2009 N N . PHE A 1 260 ? -12.582 -11.042 -1.662 1.00 94.62 260 PHE A N 1
ATOM 2010 C CA . PHE A 1 260 ? -12.868 -10.636 -0.291 1.00 94.62 260 PHE A CA 1
ATOM 2011 C C . PHE A 1 260 ? -13.944 -9.540 -0.224 1.00 94.62 260 PHE A C 1
ATOM 2013 O O . PHE A 1 260 ? -14.927 -9.686 0.505 1.00 94.62 260 PHE A O 1
ATOM 2020 N N . TYR A 1 261 ? -13.783 -8.458 -0.990 1.00 93.56 261 TYR A N 1
ATOM 2021 C CA . TYR A 1 261 ? -14.700 -7.317 -0.996 1.00 93.56 261 TYR A CA 1
ATOM 2022 C C . TYR A 1 261 ? -16.115 -7.749 -1.387 1.00 93.56 261 TYR A C 1
ATOM 2024 O O . TYR A 1 261 ? -17.083 -7.437 -0.696 1.00 93.56 261 TYR A O 1
ATOM 2032 N N . ASN A 1 262 ? -16.223 -8.519 -2.464 1.00 92.25 262 ASN A N 1
ATOM 2033 C CA . ASN A 1 262 ? -17.479 -8.983 -3.038 1.00 92.25 262 ASN A CA 1
ATOM 2034 C C . ASN A 1 262 ? -18.223 -9.965 -2.122 1.00 92.25 262 ASN A C 1
ATOM 2036 O O . ASN A 1 262 ? -19.454 -9.942 -2.065 1.00 92.25 262 ASN A O 1
ATOM 2040 N N . ASN A 1 263 ? -17.491 -10.775 -1.351 1.00 91.94 263 ASN A N 1
ATOM 2041 C CA . ASN A 1 263 ? -18.070 -11.620 -0.305 1.00 91.94 263 ASN A CA 1
ATOM 2042 C C . ASN A 1 263 ? -18.556 -10.795 0.895 1.00 91.94 263 ASN A C 1
ATOM 2044 O O . ASN A 1 263 ? -19.620 -11.070 1.458 1.00 91.94 263 ASN A O 1
ATOM 2048 N N . LEU A 1 264 ? -17.798 -9.764 1.280 1.00 88.50 264 LEU A N 1
ATOM 2049 C CA . LEU A 1 264 ? -18.147 -8.888 2.397 1.00 88.50 264 LEU A CA 1
ATOM 2050 C C . LEU A 1 264 ? -19.353 -7.989 2.077 1.00 88.50 264 LEU A C 1
ATOM 2052 O O . LEU A 1 264 ? -20.183 -7.727 2.952 1.00 88.50 264 LEU A O 1
ATOM 2056 N N . PHE A 1 265 ? -19.477 -7.551 0.823 1.00 87.88 265 PHE A N 1
ATOM 2057 C CA . PHE A 1 265 ? -20.520 -6.652 0.335 1.00 87.88 265 PHE A CA 1
ATOM 2058 C C . PHE A 1 265 ? -21.288 -7.277 -0.844 1.00 87.88 265 PHE A C 1
ATOM 2060 O O . PHE A 1 265 ? -21.187 -6.796 -1.971 1.00 87.88 265 PHE A O 1
ATOM 2067 N N . PRO A 1 266 ? -22.128 -8.306 -0.609 1.00 86.94 266 PRO A N 1
ATOM 2068 C CA . PRO A 1 266 ? -22.799 -9.044 -1.683 1.00 86.94 266 PRO A CA 1
ATOM 2069 C C . PRO A 1 266 ? -23.672 -8.159 -2.586 1.00 86.94 266 PRO A C 1
ATOM 2071 O O . PRO A 1 266 ? -23.806 -8.439 -3.772 1.00 86.94 266 PRO A O 1
ATOM 2074 N N . ASN A 1 267 ? -24.204 -7.059 -2.045 1.00 90.19 267 ASN A N 1
ATOM 2075 C CA . ASN A 1 267 ? -25.073 -6.122 -2.762 1.00 90.19 267 ASN A CA 1
ATOM 2076 C C . ASN A 1 267 ? -24.307 -4.988 -3.473 1.00 90.19 267 ASN A C 1
ATOM 2078 O O . ASN A 1 267 ? -24.929 -4.104 -4.055 1.00 90.19 267 ASN A O 1
ATOM 2082 N N . LYS A 1 268 ? -22.970 -4.965 -3.389 1.00 84.25 268 LYS A N 1
ATOM 2083 C CA . LYS A 1 268 ? -22.103 -3.947 -3.998 1.00 84.25 268 LYS A CA 1
ATOM 2084 C C . LYS A 1 268 ? -20.874 -4.649 -4.572 1.00 84.25 268 LYS A C 1
ATOM 2086 O O . LYS A 1 268 ? -19.824 -4.672 -3.951 1.00 84.25 268 LYS A O 1
ATOM 2091 N N . GLN A 1 269 ? -21.043 -5.269 -5.733 1.00 88.12 269 GLN A N 1
ATOM 2092 C CA . GLN A 1 269 ? -19.985 -6.012 -6.418 1.00 88.12 269 GLN A CA 1
ATOM 2093 C C . GLN A 1 269 ? -19.100 -5.068 -7.236 1.00 88.12 269 GLN A C 1
ATOM 2095 O O . GLN A 1 269 ? -19.615 -4.161 -7.892 1.00 88.12 269 GLN A O 1
ATOM 2100 N N . PHE A 1 270 ? -17.791 -5.311 -7.248 1.00 87.25 270 PHE A N 1
ATOM 2101 C CA . PHE A 1 270 ? -16.854 -4.647 -8.155 1.00 87.25 270 PHE A CA 1
ATOM 2102 C C . PHE A 1 270 ? -16.030 -5.653 -8.958 1.00 87.25 270 PHE A C 1
ATOM 2104 O O . PHE A 1 270 ? -15.744 -6.758 -8.494 1.00 87.25 270 PHE A O 1
ATOM 2111 N N . ASP A 1 271 ? -15.629 -5.229 -10.156 1.00 92.81 271 ASP A N 1
ATOM 2112 C CA . ASP A 1 271 ? -14.703 -5.945 -11.031 1.00 92.81 271 ASP A CA 1
ATOM 2113 C C . ASP A 1 271 ? -13.363 -5.198 -11.098 1.00 92.81 271 ASP A C 1
ATOM 2115 O O . ASP A 1 271 ? -13.081 -4.449 -12.028 1.00 92.81 271 ASP A O 1
ATOM 2119 N N . PHE A 1 272 ? -12.531 -5.378 -10.075 1.00 92.44 272 PHE A N 1
ATOM 2120 C CA . PHE A 1 272 ? -11.169 -4.849 -10.002 1.00 92.44 272 PHE A CA 1
ATOM 2121 C C . PHE A 1 272 ? -10.196 -5.528 -10.975 1.00 92.44 272 PHE A C 1
ATOM 2123 O O . PHE A 1 272 ? -9.068 -5.057 -11.118 1.00 92.44 272 PHE A O 1
ATOM 2130 N N . ILE A 1 273 ? -10.589 -6.625 -11.632 1.00 93.69 273 ILE A N 1
ATOM 2131 C CA . ILE A 1 273 ? -9.737 -7.300 -12.617 1.00 93.69 273 ILE A CA 1
ATOM 2132 C C . ILE A 1 273 ? -9.831 -6.633 -13.973 1.00 93.69 273 ILE A C 1
ATOM 2134 O O . ILE A 1 273 ? -8.790 -6.410 -14.586 1.00 93.69 273 ILE A O 1
ATOM 2138 N N . ASN A 1 274 ? -11.039 -6.297 -14.420 1.00 90.25 274 ASN A N 1
ATOM 2139 C CA . ASN A 1 274 ? -11.235 -5.576 -15.676 1.00 90.25 274 ASN A CA 1
ATOM 2140 C C . ASN A 1 274 ? -11.205 -4.050 -15.486 1.00 90.25 274 ASN A C 1
ATOM 2142 O O . ASN A 1 274 ? -10.868 -3.336 -16.428 1.00 90.25 274 ASN A O 1
ATOM 2146 N N . HIS A 1 275 ? -11.469 -3.563 -14.267 1.00 92.06 275 HIS A N 1
ATOM 2147 C CA . HIS A 1 275 ? -11.451 -2.142 -13.892 1.00 92.06 275 HIS A CA 1
ATOM 2148 C C . HIS A 1 275 ? -10.576 -1.887 -12.644 1.00 92.06 275 HIS A C 1
ATOM 2150 O O . HIS A 1 275 ? -11.079 -1.533 -11.568 1.00 92.06 275 HIS A O 1
ATOM 2156 N N . PRO A 1 276 ? -9.245 -2.088 -12.728 1.00 93.44 276 PRO A N 1
ATOM 2157 C CA . PRO A 1 276 ? -8.332 -1.978 -11.584 1.00 93.44 276 PRO A CA 1
ATOM 2158 C C . PRO A 1 276 ? -8.255 -0.569 -10.976 1.00 93.44 276 PRO A C 1
ATOM 2160 O O . PRO A 1 276 ? -7.923 -0.414 -9.801 1.00 93.44 276 PRO A O 1
ATOM 2163 N N . GLU A 1 277 ? -8.593 0.476 -11.729 1.00 94.69 277 GLU A N 1
ATOM 2164 C CA . GLU A 1 277 ? -8.735 1.850 -11.240 1.00 94.69 277 GLU A CA 1
ATOM 2165 C C . GLU A 1 277 ? -9.819 2.012 -10.166 1.00 94.69 277 GLU A C 1
ATOM 2167 O O . GLU A 1 277 ? -9.785 2.964 -9.386 1.00 94.69 277 GLU A O 1
ATOM 2172 N N . LEU A 1 278 ? -10.760 1.071 -10.059 1.00 95.62 278 LEU A N 1
ATOM 2173 C CA . LEU A 1 278 ? -11.791 1.133 -9.029 1.00 95.62 278 LEU A CA 1
ATOM 2174 C C . LEU A 1 278 ? -11.225 0.941 -7.616 1.00 95.62 278 LEU A C 1
ATOM 2176 O O . LEU A 1 278 ? -11.812 1.482 -6.675 1.00 95.62 278 LEU A O 1
ATOM 2180 N N . VAL A 1 279 ? -10.065 0.286 -7.460 1.00 97.50 279 VAL A N 1
ATOM 2181 C CA . VAL A 1 279 ? -9.393 0.075 -6.159 1.00 97.50 279 VAL A CA 1
ATOM 2182 C C . VAL A 1 279 ? -9.126 1.389 -5.420 1.00 97.50 279 VAL A C 1
ATOM 2184 O O . VAL A 1 279 ? -9.168 1.420 -4.193 1.00 97.50 279 VAL A O 1
ATOM 2187 N N . ASN A 1 280 ? -8.896 2.490 -6.138 1.00 96.31 280 ASN A N 1
ATOM 2188 C CA . ASN A 1 280 ? -8.720 3.817 -5.550 1.00 96.31 280 ASN A CA 1
ATOM 2189 C C . ASN A 1 280 ? -9.716 4.868 -6.055 1.00 96.31 280 ASN A C 1
ATOM 2191 O O . ASN A 1 280 ? -9.482 6.064 -5.895 1.00 96.31 280 ASN A O 1
ATOM 2195 N N . SER A 1 281 ? -10.847 4.442 -6.615 1.00 95.19 281 SER A N 1
ATOM 2196 C CA . SER A 1 281 ? -11.910 5.354 -7.064 1.00 95.19 281 SER A CA 1
ATOM 2197 C C . SER A 1 281 ? -12.545 6.154 -5.918 1.00 95.19 281 SER A C 1
ATOM 2199 O O . SER A 1 281 ? -12.943 7.306 -6.098 1.00 95.19 281 SER A O 1
ATOM 2201 N N . THR A 1 282 ? -12.607 5.570 -4.719 1.00 96.12 282 THR A N 1
ATOM 2202 C CA . THR A 1 282 ? -13.145 6.203 -3.509 1.00 96.12 282 THR A CA 1
ATOM 2203 C C . THR A 1 282 ? -12.215 5.970 -2.322 1.00 96.12 282 THR A C 1
ATOM 2205 O O . THR A 1 282 ? -11.491 4.972 -2.284 1.00 96.12 282 THR A O 1
ATOM 2208 N N . ASP A 1 283 ? -12.259 6.869 -1.335 1.00 95.69 283 ASP A N 1
ATOM 2209 C CA . ASP A 1 283 ? -11.504 6.712 -0.084 1.00 95.69 283 ASP A CA 1
ATOM 2210 C C . ASP A 1 283 ? -11.865 5.389 0.612 1.00 95.69 283 ASP A C 1
ATOM 2212 O O . ASP A 1 283 ? -10.993 4.705 1.140 1.00 95.69 283 ASP A O 1
ATOM 2216 N N . GLU A 1 284 ? -13.145 5.001 0.550 1.00 95.75 284 GLU A N 1
ATOM 2217 C CA . GLU A 1 284 ? -13.663 3.757 1.119 1.00 95.75 284 GLU A CA 1
ATOM 2218 C C . GLU A 1 284 ? -12.962 2.528 0.528 1.00 95.75 284 GLU A C 1
ATOM 2220 O O . GLU A 1 284 ? -12.395 1.737 1.277 1.00 95.75 284 GLU A O 1
ATOM 2225 N N . ILE A 1 285 ? -12.952 2.367 -0.800 1.00 97.38 285 ILE A N 1
ATOM 2226 C CA . ILE A 1 285 ? -12.367 1.170 -1.432 1.00 97.38 285 ILE A CA 1
ATOM 2227 C C . ILE A 1 285 ? -10.851 1.126 -1.204 1.00 97.38 285 ILE A C 1
ATOM 2229 O O . ILE A 1 285 ? -10.317 0.078 -0.843 1.00 97.38 285 ILE A O 1
ATOM 2233 N N . ALA A 1 286 ? -10.170 2.268 -1.319 1.00 98.00 286 ALA A N 1
ATOM 2234 C CA . ALA A 1 286 ? -8.726 2.362 -1.121 1.00 98.00 286 ALA A CA 1
ATOM 2235 C C . ALA A 1 286 ? -8.296 2.017 0.318 1.00 98.00 286 ALA A C 1
ATOM 2237 O O . ALA A 1 286 ? -7.297 1.320 0.532 1.00 98.00 286 ALA A O 1
ATOM 2238 N N . MET A 1 287 ? -9.056 2.478 1.316 1.00 97.88 287 MET A N 1
ATOM 2239 C CA . MET A 1 287 ? -8.815 2.125 2.716 1.00 97.88 287 MET A CA 1
ATOM 2240 C C . MET A 1 287 ? -9.144 0.661 2.995 1.00 97.88 287 MET A C 1
ATOM 2242 O O . MET A 1 287 ? -8.365 -0.004 3.671 1.00 97.88 287 MET A O 1
ATOM 2246 N N . LEU A 1 288 ? -10.244 0.130 2.451 1.00 98.00 288 LEU A N 1
ATOM 2247 C CA . LEU A 1 288 ? -10.600 -1.285 2.601 1.00 98.00 288 LEU A CA 1
ATOM 2248 C C . LEU A 1 288 ? -9.542 -2.204 1.984 1.00 98.00 288 LEU A C 1
ATOM 2250 O O . LEU A 1 288 ? -9.191 -3.201 2.605 1.00 98.00 288 LEU A O 1
ATOM 2254 N N . ALA A 1 289 ? -8.976 -1.845 0.829 1.00 98.12 289 ALA A N 1
ATOM 2255 C CA . ALA A 1 289 ? -7.844 -2.554 0.228 1.00 98.12 289 ALA A CA 1
ATOM 2256 C C . ALA A 1 289 ? -6.620 -2.568 1.154 1.00 98.12 289 ALA A C 1
ATOM 2258 O O . ALA A 1 289 ? -5.960 -3.595 1.308 1.00 98.12 289 ALA A O 1
ATOM 2259 N N . SER A 1 290 ? -6.346 -1.439 1.814 1.00 98.12 290 SER A N 1
ATOM 2260 C CA . SER A 1 290 ? -5.220 -1.313 2.745 1.00 98.12 290 SER A CA 1
ATOM 2261 C C . SER A 1 290 ? -5.423 -2.136 4.016 1.00 98.12 290 SER A C 1
ATOM 2263 O O . SER A 1 290 ? -4.529 -2.870 4.431 1.00 98.12 290 SER A O 1
ATOM 2265 N N . MET A 1 291 ? -6.619 -2.069 4.602 1.00 97.94 291 MET A N 1
ATOM 2266 C CA . MET A 1 291 ? -6.994 -2.854 5.779 1.00 97.94 291 MET A CA 1
ATOM 2267 C C . MET A 1 291 ? -7.021 -4.359 5.476 1.00 97.94 291 MET A C 1
ATOM 2269 O O . MET A 1 291 ? -6.532 -5.156 6.277 1.00 97.94 291 MET A O 1
ATOM 2273 N N . TRP A 1 292 ? -7.538 -4.746 4.305 1.00 98.06 292 TRP A N 1
ATOM 2274 C CA . TRP A 1 292 ? -7.519 -6.122 3.807 1.00 98.06 292 TRP A CA 1
ATOM 2275 C C . TRP A 1 292 ? -6.097 -6.656 3.690 1.00 98.06 292 TRP A C 1
ATOM 2277 O O . TRP A 1 292 ? -5.800 -7.729 4.208 1.00 98.06 292 TRP A O 1
ATOM 2287 N N . TRP A 1 293 ? -5.201 -5.893 3.063 1.00 96.94 293 TRP A N 1
ATOM 2288 C CA . TRP A 1 293 ? -3.831 -6.346 2.869 1.00 96.94 293 TRP A CA 1
ATOM 2289 C C . TRP A 1 293 ? -3.152 -6.639 4.212 1.00 96.94 293 TRP A C 1
ATOM 2291 O O . TRP A 1 293 ? -2.549 -7.699 4.368 1.00 96.94 293 TRP A O 1
ATOM 2301 N N . CYS A 1 294 ? -3.312 -5.765 5.213 1.00 96.25 294 CYS A N 1
ATOM 2302 C CA . CYS A 1 294 ? -2.764 -6.000 6.551 1.00 96.25 294 CYS A CA 1
ATOM 2303 C C . CYS A 1 294 ? -3.399 -7.211 7.251 1.00 96.25 294 CYS A C 1
ATOM 2305 O O . CYS A 1 294 ? -2.688 -7.985 7.894 1.00 96.25 294 CYS A O 1
ATOM 2307 N N . LYS A 1 295 ? -4.711 -7.423 7.093 1.00 95.25 295 LYS A N 1
ATOM 2308 C CA . LYS A 1 295 ? -5.394 -8.615 7.612 1.00 95.25 295 LYS A CA 1
ATOM 2309 C C . LYS A 1 295 ? -4.778 -9.901 7.065 1.00 95.25 295 LYS A C 1
ATOM 2311 O O . LYS A 1 295 ? -4.442 -10.791 7.843 1.00 95.25 295 LYS A O 1
ATOM 2316 N N . GLU A 1 296 ? -4.626 -9.978 5.748 1.00 92.88 296 GLU A N 1
ATOM 2317 C CA . GLU A 1 296 ? -4.194 -11.201 5.067 1.00 92.88 296 GLU A CA 1
ATOM 2318 C C . GLU A 1 296 ? -2.681 -11.416 5.115 1.00 92.88 296 GLU A C 1
ATOM 2320 O O . GLU A 1 296 ? -2.230 -12.552 5.007 1.00 92.88 296 GLU A O 1
ATOM 2325 N N . ASN A 1 297 ? -1.884 -10.360 5.303 1.00 90.44 297 ASN A N 1
ATOM 2326 C CA . ASN A 1 297 ? -0.428 -10.452 5.164 1.00 90.44 297 ASN A CA 1
ATOM 2327 C C . ASN A 1 297 ? 0.359 -10.036 6.407 1.00 90.44 297 ASN A C 1
ATOM 2329 O O . ASN A 1 297 ? 1.539 -10.350 6.469 1.00 90.44 297 ASN A O 1
ATOM 2333 N N . LEU A 1 298 ? -0.227 -9.350 7.392 1.00 91.94 298 LEU A N 1
ATOM 2334 C CA . LEU A 1 298 ? 0.540 -8.752 8.495 1.00 91.94 298 LEU A CA 1
ATOM 2335 C C . LEU A 1 298 ? 0.079 -9.221 9.880 1.00 91.94 298 LEU A C 1
ATOM 2337 O O . LEU A 1 298 ? 0.908 -9.576 10.715 1.00 91.94 298 LEU A O 1
ATOM 2341 N N . TRP A 1 299 ? -1.229 -9.252 10.146 1.00 92.00 299 TRP A N 1
ATOM 2342 C CA . TRP A 1 299 ? -1.755 -9.440 11.508 1.00 92.00 299 TRP A CA 1
ATOM 2343 C C . TRP A 1 299 ? -1.375 -10.762 12.163 1.00 92.00 299 TRP A C 1
ATOM 2345 O O . TRP A 1 299 ? -1.111 -10.774 13.362 1.00 92.00 299 TRP A O 1
ATOM 2355 N N . TRP A 1 300 ? -1.303 -11.847 11.399 1.00 91.81 300 TRP A N 1
ATOM 2356 C CA . TRP A 1 300 ? -0.980 -13.180 11.912 1.00 91.81 300 TRP A CA 1
ATOM 2357 C C . TRP A 1 300 ? 0.527 -13.445 12.043 1.00 91.81 300 TRP A C 1
ATOM 2359 O O . TRP A 1 300 ? 0.911 -14.452 12.632 1.00 91.81 300 TRP A O 1
ATOM 2369 N N . GLN A 1 301 ? 1.385 -12.559 11.523 1.00 91.69 301 GLN A N 1
ATOM 2370 C CA . GLN A 1 301 ? 2.839 -12.751 11.558 1.00 91.69 301 GLN A CA 1
ATOM 2371 C C . GLN A 1 301 ? 3.476 -12.332 12.889 1.00 91.69 301 GLN A C 1
ATOM 2373 O O . GLN A 1 301 ? 4.589 -12.752 13.198 1.00 91.69 301 GLN A O 1
ATOM 2378 N N . LEU A 1 302 ? 2.796 -11.490 13.672 1.00 89.69 302 LEU A N 1
ATOM 2379 C CA . LEU A 1 302 ? 3.359 -10.846 14.858 1.00 89.69 302 LEU A CA 1
ATOM 2380 C C .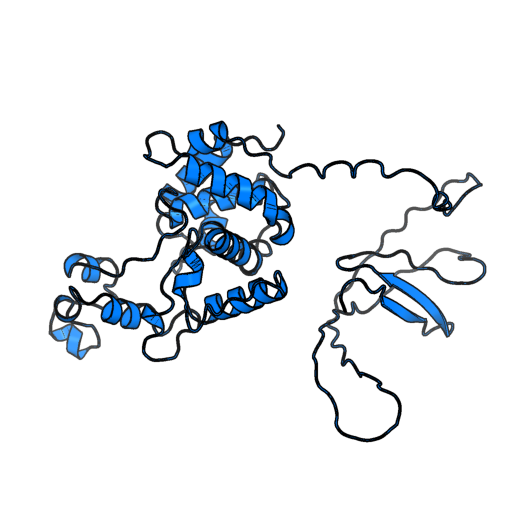 LEU A 1 302 ? 2.420 -10.934 16.060 1.00 89.69 302 LEU A C 1
ATOM 2382 O O . LEU A 1 302 ? 1.200 -11.037 15.935 1.00 89.69 302 LEU A O 1
ATOM 2386 N N . LYS A 1 303 ? 3.010 -10.813 17.252 1.00 91.94 303 LYS A N 1
ATOM 2387 C CA . LYS A 1 303 ? 2.273 -10.492 18.477 1.00 91.94 303 LYS A CA 1
ATOM 2388 C C . LYS A 1 303 ? 2.154 -8.973 18.587 1.00 91.94 303 LYS A C 1
ATOM 2390 O O . LYS A 1 303 ? 3.161 -8.278 18.475 1.00 91.94 303 LYS A O 1
ATOM 2395 N N . TRP A 1 304 ? 0.940 -8.482 18.824 1.00 91.06 304 TRP A N 1
ATOM 2396 C CA . TRP A 1 304 ? 0.623 -7.050 18.855 1.00 91.06 304 TRP A CA 1
ATOM 2397 C C . TRP A 1 304 ? 0.528 -6.544 20.292 1.00 91.06 304 TRP A C 1
ATOM 2399 O O . TRP A 1 304 ? -0.465 -6.792 20.978 1.00 91.06 304 TRP A O 1
ATOM 2409 N N . ASN A 1 305 ? 1.581 -5.877 20.756 1.00 90.31 305 ASN A N 1
ATOM 2410 C CA . ASN A 1 305 ? 1.714 -5.322 22.102 1.00 90.31 305 ASN A CA 1
ATOM 2411 C C . ASN A 1 305 ? 2.691 -4.126 22.100 1.00 90.31 305 ASN A C 1
ATOM 2413 O O . ASN A 1 305 ? 3.215 -3.740 21.058 1.00 90.31 305 ASN A O 1
ATOM 2417 N N . ALA A 1 306 ? 2.972 -3.556 23.274 1.00 87.31 306 ALA A N 1
ATOM 2418 C CA . ALA A 1 306 ? 3.886 -2.418 23.419 1.00 87.31 306 ALA A CA 1
ATOM 2419 C C . ALA A 1 306 ? 5.324 -2.678 22.929 1.00 87.31 306 ALA A C 1
ATOM 2421 O O . ALA A 1 306 ? 6.067 -1.730 22.690 1.00 87.31 306 ALA A O 1
ATOM 2422 N N . SER A 1 307 ? 5.732 -3.941 22.794 1.00 89.62 307 SER A N 1
ATOM 2423 C CA . SER A 1 307 ? 7.063 -4.341 22.329 1.00 89.62 307 SER A CA 1
ATOM 2424 C C . SER A 1 307 ? 7.105 -4.688 20.838 1.00 89.62 307 SER A C 1
ATOM 2426 O O . SER A 1 307 ? 8.161 -5.089 20.349 1.00 89.62 307 SER A O 1
ATOM 2428 N N . THR A 1 308 ? 5.995 -4.563 20.101 1.00 91.19 308 THR A N 1
ATOM 2429 C CA . THR A 1 308 ? 5.977 -4.813 18.654 1.00 91.19 308 THR A CA 1
ATOM 2430 C C . THR A 1 308 ? 6.918 -3.841 17.940 1.00 91.19 308 THR A C 1
ATOM 2432 O O . THR A 1 308 ? 6.761 -2.622 18.013 1.00 91.19 308 THR A O 1
ATOM 2435 N N . SER A 1 309 ? 7.915 -4.381 17.237 1.00 93.69 309 SER A N 1
ATOM 2436 C CA . SER A 1 309 ? 8.951 -3.568 16.608 1.00 93.69 309 SER A CA 1
ATOM 2437 C C . SER A 1 309 ? 8.442 -2.908 15.321 1.00 93.69 309 SER A C 1
ATOM 2439 O O . SER A 1 309 ? 8.079 -3.610 14.371 1.00 93.69 309 SER A O 1
ATOM 2441 N N . PRO A 1 310 ? 8.475 -1.566 15.205 1.00 93.69 310 PRO A N 1
ATOM 2442 C CA . PRO A 1 310 ? 8.143 -0.893 13.950 1.00 93.69 310 PRO A CA 1
ATOM 2443 C C . PRO A 1 310 ? 9.139 -1.221 12.832 1.00 93.69 310 PRO A C 1
ATOM 2445 O O . PRO A 1 310 ? 8.776 -1.134 11.658 1.00 93.69 310 PRO A O 1
ATOM 2448 N N . PHE A 1 311 ? 10.361 -1.645 13.173 1.00 93.31 311 PHE A N 1
ATOM 2449 C CA . PHE A 1 311 ? 11.338 -2.125 12.200 1.00 93.31 311 PHE A CA 1
ATOM 2450 C C . PHE A 1 311 ? 10.898 -3.455 11.582 1.00 93.31 311 PHE A C 1
ATOM 2452 O O . PHE A 1 311 ? 10.853 -3.578 10.361 1.00 93.31 311 PHE A O 1
ATOM 2459 N N . GLU A 1 312 ? 10.490 -4.422 12.409 1.00 92.12 312 GLU A N 1
ATOM 2460 C CA . GLU A 1 312 ? 10.017 -5.728 11.932 1.00 92.12 312 GLU A CA 1
ATOM 2461 C C . GLU A 1 312 ? 8.732 -5.599 11.109 1.00 92.12 312 GLU A C 1
ATOM 2463 O O . GLU A 1 312 ? 8.635 -6.174 10.026 1.00 92.12 312 GLU A O 1
ATOM 2468 N N . VAL A 1 313 ? 7.776 -4.783 11.573 1.00 94.12 313 VAL A N 1
ATOM 2469 C CA . VAL A 1 313 ? 6.536 -4.486 10.835 1.00 94.12 313 VAL A CA 1
ATOM 2470 C C . VAL A 1 313 ? 6.844 -3.880 9.464 1.00 94.12 313 VAL A C 1
ATOM 2472 O O . VAL A 1 313 ? 6.273 -4.302 8.460 1.00 94.12 313 VAL A O 1
ATOM 2475 N N . SER A 1 314 ? 7.764 -2.910 9.411 1.00 94.12 314 SER A N 1
ATOM 2476 C CA . SER A 1 314 ? 8.200 -2.300 8.150 1.00 94.12 314 SER A CA 1
ATOM 2477 C C . SER A 1 314 ? 8.827 -3.333 7.222 1.00 94.12 314 SER A C 1
ATOM 2479 O O . SER A 1 314 ? 8.532 -3.334 6.027 1.00 94.12 314 SER A O 1
ATOM 2481 N N . GLY A 1 315 ? 9.660 -4.217 7.783 1.00 91.38 315 GLY A N 1
ATOM 2482 C CA . GLY A 1 315 ? 10.278 -5.328 7.074 1.00 91.38 315 GLY A CA 1
ATOM 2483 C C . GLY A 1 315 ? 9.232 -6.160 6.347 1.00 91.38 315 GLY A C 1
ATOM 2484 O O . GLY A 1 315 ? 9.346 -6.291 5.137 1.00 91.38 315 GLY A O 1
ATOM 2485 N N . ILE A 1 316 ? 8.173 -6.599 7.045 1.00 90.50 316 ILE A N 1
ATOM 2486 C CA . ILE A 1 316 ? 7.067 -7.401 6.481 1.00 90.50 316 ILE A CA 1
ATOM 2487 C C . ILE A 1 316 ? 6.343 -6.685 5.337 1.00 90.50 316 ILE A C 1
ATOM 2489 O O . ILE A 1 316 ? 6.008 -7.303 4.326 1.00 90.50 316 ILE A O 1
ATOM 2493 N N . ILE A 1 317 ? 6.108 -5.380 5.473 1.00 90.31 317 ILE A N 1
ATOM 2494 C CA . ILE A 1 317 ? 5.374 -4.597 4.469 1.00 90.31 317 ILE A CA 1
ATOM 2495 C C . ILE A 1 317 ? 6.196 -4.395 3.199 1.00 90.31 317 ILE A C 1
ATOM 2497 O O . ILE A 1 317 ? 5.669 -4.502 2.092 1.00 90.31 317 ILE A O 1
ATOM 2501 N N . ASN A 1 318 ? 7.488 -4.111 3.342 1.00 84.81 318 ASN A N 1
ATOM 2502 C CA . ASN A 1 318 ? 8.345 -3.754 2.222 1.00 84.81 318 ASN A CA 1
ATOM 2503 C C . ASN A 1 318 ? 9.689 -4.481 2.324 1.00 84.81 318 ASN A C 1
ATOM 2505 O O . ASN A 1 318 ? 10.726 -3.865 2.556 1.00 84.81 318 ASN A O 1
ATOM 2509 N N . HIS A 1 319 ? 9.670 -5.807 2.152 1.00 67.06 319 HIS A N 1
ATOM 2510 C CA . HIS A 1 319 ? 10.891 -6.614 2.167 1.00 67.06 319 HIS A CA 1
ATOM 2511 C C . HIS A 1 319 ? 11.844 -6.179 1.040 1.00 67.06 319 HIS A C 1
ATOM 2513 O O . HIS A 1 319 ? 11.566 -6.396 -0.144 1.00 67.06 319 HIS A O 1
ATOM 2519 N N . TYR A 1 320 ? 13.013 -5.652 1.413 1.00 49.12 320 TYR A N 1
ATOM 2520 C CA . TYR A 1 320 ? 14.200 -5.611 0.562 1.00 49.12 320 TYR A CA 1
ATOM 2521 C C . TYR A 1 320 ? 15.209 -6.672 1.042 1.00 49.12 320 TYR A C 1
ATOM 2523 O O . TYR A 1 320 ? 15.327 -6.961 2.233 1.00 49.12 320 TYR A O 1
ATOM 2531 N N . ASP A 1 321 ? 15.867 -7.333 0.092 1.00 45.25 321 ASP A N 1
ATOM 2532 C CA . ASP A 1 321 ? 16.613 -8.584 0.288 1.00 45.25 321 ASP A CA 1
ATOM 2533 C C . ASP A 1 321 ? 17.784 -8.482 1.303 1.00 45.25 321 ASP A C 1
ATOM 2535 O O . ASP A 1 321 ? 18.398 -7.433 1.497 1.00 45.25 321 ASP A O 1
ATOM 2539 N N . LYS A 1 322 ? 18.102 -9.631 1.915 1.00 45.62 322 LYS A N 1
ATOM 2540 C CA . LYS A 1 322 ? 19.211 -9.994 2.829 1.00 45.62 322 LYS A CA 1
ATOM 2541 C C . LYS A 1 322 ? 19.310 -9.338 4.213 1.00 45.62 322 LYS A C 1
ATOM 2543 O O . LYS A 1 322 ? 19.793 -10.015 5.116 1.00 45.62 322 LYS A O 1
ATOM 2548 N N . ALA A 1 323 ? 18.834 -8.110 4.424 1.00 54.72 323 ALA A N 1
ATOM 2549 C CA . ALA A 1 323 ? 18.954 -7.420 5.724 1.00 54.72 323 ALA A CA 1
ATOM 2550 C C . ALA A 1 323 ? 17.646 -7.330 6.541 1.00 54.72 323 ALA A C 1
ATOM 2552 O O . ALA A 1 323 ? 17.679 -6.892 7.687 1.00 54.72 323 ALA A O 1
ATOM 2553 N N . LYS A 1 324 ? 16.498 -7.739 5.968 1.00 62.12 324 LYS A N 1
ATOM 2554 C CA . LYS A 1 324 ? 15.136 -7.485 6.505 1.00 62.12 324 LYS A CA 1
ATOM 2555 C C . LYS A 1 324 ? 14.816 -5.995 6.730 1.00 62.12 324 LYS A C 1
ATOM 2557 O O . LYS A 1 324 ? 13.850 -5.672 7.414 1.00 62.12 324 LYS A O 1
ATOM 2562 N N . GLU A 1 325 ? 15.602 -5.095 6.149 1.00 80.94 325 GLU A N 1
ATOM 2563 C CA . GLU A 1 325 ? 15.404 -3.655 6.257 1.00 80.94 325 GLU A CA 1
ATOM 2564 C C . GLU A 1 325 ? 14.464 -3.172 5.151 1.00 80.94 325 GLU A C 1
ATOM 2566 O O . GLU A 1 325 ? 14.639 -3.494 3.973 1.00 80.94 325 GLU A O 1
ATOM 2571 N N . ALA A 1 326 ? 13.443 -2.416 5.543 1.00 86.50 326 ALA A N 1
ATOM 2572 C CA . ALA A 1 326 ? 12.466 -1.882 4.613 1.00 86.50 326 ALA A CA 1
ATOM 2573 C C . ALA A 1 326 ? 13.016 -0.683 3.844 1.00 86.50 326 ALA A C 1
ATOM 2575 O O . ALA A 1 326 ? 13.732 0.152 4.400 1.00 86.50 326 ALA A O 1
ATOM 2576 N N . ASN A 1 327 ? 12.601 -0.516 2.587 1.00 86.12 327 ASN A N 1
ATOM 2577 C CA . ASN A 1 327 ? 12.869 0.741 1.897 1.00 86.12 327 ASN A CA 1
ATOM 2578 C C . ASN A 1 327 ? 12.213 1.909 2.658 1.00 86.12 327 ASN A C 1
ATOM 2580 O O . ASN A 1 327 ? 11.034 1.838 3.022 1.00 86.12 327 ASN A O 1
ATOM 2584 N N . GLY A 1 328 ? 12.982 2.976 2.884 1.00 90.75 328 GLY A N 1
ATOM 2585 C CA . GLY A 1 328 ? 12.528 4.157 3.615 1.00 90.75 328 GLY A CA 1
ATOM 2586 C C . GLY A 1 328 ? 12.339 3.932 5.116 1.00 90.75 328 GLY A C 1
ATOM 2587 O O . GLY A 1 328 ? 11.486 4.588 5.712 1.00 90.75 328 GLY A O 1
ATOM 2588 N N . ILE A 1 329 ? 13.101 3.012 5.723 1.00 92.69 329 ILE A N 1
ATOM 2589 C CA . ILE A 1 329 ? 12.948 2.640 7.134 1.00 92.69 329 ILE A CA 1
ATOM 2590 C C . ILE A 1 329 ? 12.957 3.844 8.085 1.00 92.69 329 ILE A C 1
ATOM 2592 O O . ILE A 1 329 ? 12.077 3.930 8.936 1.00 92.69 329 ILE A O 1
ATOM 2596 N N . ASP A 1 330 ? 13.856 4.813 7.899 1.00 94.62 330 ASP A N 1
ATOM 2597 C CA . ASP A 1 330 ? 13.947 5.995 8.767 1.00 94.62 330 ASP A CA 1
ATOM 2598 C C . ASP A 1 330 ? 12.642 6.802 8.792 1.00 94.62 330 ASP A C 1
ATOM 2600 O O . ASP A 1 330 ? 12.168 7.208 9.854 1.00 94.62 330 ASP A O 1
ATOM 2604 N N . ASP A 1 331 ? 12.014 6.984 7.628 1.00 95.25 331 ASP A N 1
ATOM 2605 C CA . ASP A 1 331 ? 10.750 7.712 7.502 1.00 95.25 331 ASP A CA 1
ATOM 2606 C C . ASP A 1 331 ? 9.585 6.913 8.116 1.00 95.25 331 ASP A C 1
ATOM 2608 O O . ASP A 1 331 ? 8.755 7.474 8.833 1.00 95.25 331 ASP A O 1
ATOM 2612 N N . ARG A 1 332 ? 9.564 5.582 7.943 1.00 95.88 332 ARG A N 1
ATOM 2613 C CA . ARG A 1 332 ? 8.583 4.697 8.606 1.00 95.88 332 ARG A CA 1
ATOM 2614 C C . ARG A 1 332 ? 8.685 4.772 10.127 1.00 95.88 332 ARG A C 1
ATOM 2616 O O . ARG A 1 332 ? 7.664 4.897 10.806 1.00 95.88 332 ARG A O 1
ATOM 2623 N N . LEU A 1 333 ? 9.906 4.719 10.667 1.00 96.12 333 LEU A N 1
ATOM 2624 C CA . LEU A 1 333 ? 10.163 4.840 12.103 1.00 96.12 333 LEU A CA 1
ATOM 2625 C C . LEU A 1 333 ? 9.781 6.231 12.619 1.00 96.12 333 LEU A C 1
ATOM 2627 O O . LEU A 1 333 ? 9.174 6.346 13.685 1.00 96.12 333 LEU A O 1
ATOM 2631 N N . GLN A 1 334 ? 10.060 7.287 11.851 1.00 96.62 334 GLN A N 1
ATOM 2632 C CA . GLN A 1 334 ? 9.644 8.643 12.197 1.00 96.62 334 GLN A CA 1
ATOM 2633 C C . GLN A 1 334 ? 8.117 8.764 12.274 1.00 96.62 334 GLN A C 1
ATOM 2635 O O . GLN A 1 334 ? 7.602 9.329 13.243 1.00 96.62 334 GLN A O 1
ATOM 2640 N N . TYR A 1 335 ? 7.383 8.236 11.290 1.00 97.25 335 TYR A N 1
ATOM 2641 C CA . TYR A 1 335 ? 5.921 8.223 11.329 1.00 97.25 335 TYR A CA 1
ATOM 2642 C C . TYR A 1 335 ? 5.391 7.415 12.509 1.00 97.25 335 TYR A C 1
ATOM 2644 O O . TYR A 1 335 ? 4.484 7.883 13.195 1.00 97.25 335 TYR A O 1
ATOM 2652 N N . PHE A 1 336 ? 5.980 6.254 12.800 1.00 97.38 336 PHE A N 1
ATOM 2653 C CA . PHE A 1 336 ? 5.572 5.454 13.949 1.00 97.38 336 PHE A CA 1
ATOM 2654 C C . PHE A 1 336 ? 5.770 6.192 15.272 1.00 97.38 336 PHE A C 1
ATOM 2656 O O . PHE A 1 336 ? 4.853 6.225 16.088 1.00 97.38 336 PHE A O 1
ATOM 2663 N N . ASN A 1 337 ? 6.916 6.847 15.464 1.00 96.50 337 ASN A N 1
ATOM 2664 C CA . ASN A 1 337 ? 7.177 7.626 16.673 1.00 96.50 337 ASN A CA 1
ATOM 2665 C C . ASN A 1 337 ? 6.153 8.751 16.853 1.00 96.50 337 ASN A C 1
ATOM 2667 O O . ASN A 1 337 ? 5.621 8.917 17.948 1.00 96.50 337 ASN A O 1
ATOM 2671 N N . LYS A 1 338 ? 5.825 9.478 15.778 1.00 96.31 338 LYS A N 1
ATOM 2672 C CA . LYS A 1 338 ? 4.793 10.523 15.816 1.00 96.31 338 LYS A CA 1
ATOM 2673 C C . LYS A 1 338 ? 3.417 9.953 16.147 1.00 96.31 338 LYS A C 1
ATOM 2675 O O . LYS A 1 338 ? 2.747 10.474 17.026 1.00 96.31 338 LYS A O 1
ATOM 2680 N N . VAL A 1 339 ? 3.015 8.860 15.496 1.00 96.44 339 VAL A N 1
ATOM 2681 C CA . VAL A 1 339 ? 1.745 8.179 15.794 1.00 96.44 339 VAL A CA 1
ATOM 2682 C C . VAL A 1 339 ? 1.691 7.735 17.254 1.00 96.44 339 VAL A C 1
ATOM 2684 O O . VAL A 1 339 ? 0.699 7.981 17.932 1.00 96.44 339 VAL A O 1
ATOM 2687 N N . ASN A 1 340 ? 2.758 7.115 17.758 1.00 93.12 340 ASN A N 1
ATOM 2688 C CA . ASN A 1 340 ? 2.782 6.596 19.117 1.00 93.12 340 ASN A CA 1
ATOM 2689 C C . ASN A 1 340 ? 2.757 7.702 20.183 1.00 93.12 340 ASN A C 1
ATOM 2691 O O . ASN A 1 340 ? 2.203 7.479 21.253 1.00 93.12 340 ASN A O 1
ATOM 2695 N N . GLN A 1 341 ? 3.335 8.870 19.885 1.00 93.19 341 GLN A N 1
ATOM 2696 C CA . GLN A 1 341 ? 3.324 10.047 20.759 1.00 93.19 341 GLN A CA 1
ATOM 2697 C C . GLN A 1 341 ? 2.007 10.825 20.708 1.00 93.19 341 GLN A C 1
ATOM 2699 O O . GLN A 1 341 ? 1.619 11.417 21.707 1.00 93.19 341 GLN A O 1
ATOM 2704 N N . SER A 1 342 ? 1.365 10.889 19.540 1.00 92.44 342 SER A N 1
ATOM 2705 C CA . SER A 1 342 ? 0.212 11.764 19.319 1.00 92.44 342 SER A CA 1
ATOM 2706 C C . SER A 1 342 ? -1.138 11.091 19.507 1.00 92.44 342 SER A C 1
ATOM 2708 O O . SER A 1 342 ? -2.094 11.811 19.745 1.00 92.44 342 SER A O 1
ATOM 2710 N N . ILE A 1 343 ? -1.241 9.769 19.350 1.00 90.06 343 ILE A N 1
ATOM 2711 C CA . ILE A 1 343 ? -2.518 9.050 19.437 1.00 90.06 343 ILE A CA 1
ATOM 2712 C C . ILE A 1 343 ? -2.596 8.310 20.767 1.00 90.06 343 ILE A C 1
ATOM 2714 O O . ILE A 1 343 ? -1.830 7.363 20.994 1.00 90.06 343 ILE A O 1
ATOM 2718 N N . ASP A 1 344 ? -3.550 8.700 21.606 1.00 87.12 344 ASP A N 1
ATOM 2719 C CA . ASP A 1 344 ? -3.898 7.990 22.827 1.00 87.12 344 ASP A CA 1
ATOM 2720 C C . ASP A 1 344 ? -5.150 7.128 22.595 1.00 87.12 344 ASP A C 1
ATOM 2722 O O . ASP A 1 344 ? -6.211 7.601 22.195 1.00 87.12 344 ASP A O 1
ATOM 2726 N N . CYS A 1 345 ? -4.991 5.820 22.793 1.00 81.81 345 CYS A N 1
ATOM 2727 C CA . CYS A 1 345 ? -6.060 4.845 22.585 1.00 81.81 345 CYS A CA 1
ATOM 2728 C C . CYS A 1 345 ? -6.829 4.529 23.878 1.00 81.81 345 CYS A C 1
ATOM 2730 O O . CYS A 1 345 ? -7.790 3.762 23.825 1.00 81.81 345 CYS A O 1
ATOM 2732 N N . ASP A 1 346 ? -6.407 5.082 25.019 1.00 75.19 346 ASP A N 1
ATOM 2733 C CA . ASP A 1 346 ? -7.046 4.864 26.320 1.00 75.19 346 ASP A CA 1
ATOM 2734 C C . ASP A 1 346 ? -8.119 5.922 26.645 1.00 75.19 346 ASP A C 1
ATOM 2736 O O . ASP A 1 346 ? -8.834 5.767 27.641 1.00 75.19 346 ASP A O 1
ATOM 2740 N N . ASN A 1 347 ? -8.247 6.941 25.783 1.00 57.31 347 ASN A N 1
ATOM 2741 C CA . ASN A 1 347 ? -9.190 8.063 25.879 1.00 57.31 347 ASN A CA 1
ATOM 2742 C C . ASN A 1 347 ? -10.667 7.665 26.040 1.00 57.31 347 ASN A C 1
ATOM 2744 O O . ASN A 1 347 ? -11.114 6.638 25.465 1.00 57.31 347 ASN A O 1
#